Protein AF-A0A9P8FKN0-F1 (afdb_monomer_lite)

Foldseek 3Di:
DDPVVDDPPPVDDLQNVLVVVLVVLLVVLLVVLVVLVCLQCQCQCVVLVPDPVNPRNPSNVNHVVDPSQADEEEAAALGLQSSQVLQAPPPDSSRNHQEYEHELYHQRNHDGRLRHQHEYEYEYELQSQPDFGQRVNHGPNVSVLVSQVSNLVNVHWGWYKYWYLGFRCLCDCVCVVPVPVCCVPGVRPDDSVVSNVVVVVVVVQVVVCSVPVDHDDPLPDAAQDLGRPDPDGDPDHDDPVCVRTMGINHGRDDD

Secondary structure (DSSP, 8-state):
--GGG----TT--HHHHHHHHHHHHHHHHHHHHHHHHHIIIIIHHHHHHH-TT---TTGGGGTT-S-TTSEEEEEETHHHHHHHHHTTT-SSSS--EEEEEEES--TTSSPPP----S-EEEEEEHHHHHS--EETTEEHHHHHHHHHHHHHHTT--EEEEEETT--GGGGSSHHHH-HHHHHHHH---S-HHHHHHHHHHHHHHHHHHHHH----GGGGS--S-SSTT-SS--SSPPPTTTTTTEEEEE-----

Structure (mmCIF, N/CA/C/O backbone):
data_AF-A0A9P8FKN0-F1
#
_entry.id   AF-A0A9P8FKN0-F1
#
loop_
_atom_site.group_PDB
_atom_site.id
_atom_site.type_symbol
_atom_site.label_atom_id
_atom_site.label_alt_id
_atom_site.label_comp_id
_atom_site.label_asym_id
_atom_site.label_entity_id
_atom_site.label_seq_id
_atom_site.pdbx_PDB_ins_code
_atom_site.Cartn_x
_atom_site.Cartn_y
_atom_site.Cartn_z
_atom_site.occupancy
_atom_site.B_iso_or_equiv
_atom_site.auth_seq_id
_atom_site.auth_comp_id
_atom_site.auth_asym_id
_atom_site.auth_atom_id
_atom_site.pdbx_PDB_model_num
ATOM 1 N N . PHE A 1 1 ? -6.275 34.007 18.606 1.00 48.91 1 PHE A N 1
ATOM 2 C CA . PHE A 1 1 ? -5.412 33.039 17.916 1.00 48.91 1 PHE A CA 1
ATOM 3 C C . PHE A 1 1 ? -5.297 33.445 16.458 1.00 48.91 1 PHE A C 1
ATOM 5 O O . PHE A 1 1 ? -5.969 32.891 15.595 1.00 48.91 1 PHE A O 1
ATOM 12 N N . GLY A 1 2 ? -4.529 34.504 16.206 1.00 45.28 2 GLY A N 1
ATOM 13 C CA . GLY A 1 2 ? -4.115 34.881 14.857 1.00 45.28 2 GLY A CA 1
ATOM 14 C C . GLY A 1 2 ? -2.843 34.126 14.477 1.00 45.28 2 GLY A C 1
ATOM 15 O O . GLY A 1 2 ? -2.115 33.664 15.348 1.00 45.28 2 GLY A O 1
ATOM 16 N N . LEU A 1 3 ? -2.541 34.029 13.182 1.00 54.38 3 LEU A N 1
ATOM 17 C CA . LEU A 1 3 ? -1.294 33.419 12.691 1.00 54.38 3 LEU A CA 1
ATOM 18 C C . LEU A 1 3 ? -0.021 34.113 13.226 1.00 54.38 3 LEU A C 1
ATOM 20 O O . LEU A 1 3 ? 1.047 33.519 13.187 1.00 54.38 3 LEU A O 1
ATOM 24 N N . ASN A 1 4 ? -0.147 35.332 13.763 1.00 57.34 4 ASN A N 1
ATOM 25 C CA . ASN A 1 4 ? 0.936 36.087 14.402 1.00 57.34 4 ASN A CA 1
ATOM 26 C C . ASN A 1 4 ? 1.186 35.696 15.873 1.00 57.34 4 ASN A C 1
ATOM 28 O O . ASN A 1 4 ? 2.134 36.199 16.463 1.00 57.34 4 ASN A O 1
ATOM 32 N N . ASP A 1 5 ? 0.350 34.830 16.461 1.00 59.81 5 ASP A N 1
ATOM 33 C CA . ASP A 1 5 ? 0.521 34.311 17.830 1.00 59.81 5 ASP A CA 1
ATOM 34 C C . ASP A 1 5 ? 1.348 33.005 17.854 1.00 59.81 5 ASP A C 1
ATOM 36 O O . ASP A 1 5 ? 1.504 32.382 18.903 1.00 59.81 5 ASP A O 1
ATOM 40 N N . LEU A 1 6 ? 1.827 32.547 16.691 1.00 62.69 6 LEU A N 1
ATOM 41 C CA . LEU A 1 6 ? 2.644 31.346 16.546 1.00 62.69 6 LEU A CA 1
ATOM 42 C C . LEU A 1 6 ? 4.100 31.763 16.345 1.00 62.69 6 LEU A C 1
ATOM 44 O O . LEU A 1 6 ? 4.509 32.090 15.230 1.00 62.69 6 LEU A O 1
ATOM 48 N N . ASP A 1 7 ? 4.885 31.735 17.421 1.00 64.94 7 ASP A N 1
ATOM 49 C CA . ASP A 1 7 ? 6.340 31.765 17.296 1.00 64.94 7 ASP A CA 1
ATOM 50 C C . ASP A 1 7 ? 6.772 30.544 16.477 1.00 64.94 7 ASP A C 1
ATOM 52 O O . ASP A 1 7 ? 6.484 29.397 16.830 1.00 64.94 7 ASP A O 1
ATOM 56 N N . VAL A 1 8 ? 7.429 30.791 15.341 1.00 63.34 8 VAL A N 1
ATOM 57 C CA . VAL A 1 8 ? 8.001 29.722 14.522 1.00 63.34 8 VAL A CA 1
ATOM 58 C C . VAL A 1 8 ? 9.153 29.119 15.310 1.00 63.34 8 VAL A C 1
ATOM 60 O O . VAL A 1 8 ? 10.262 29.654 15.322 1.00 63.34 8 VAL A O 1
ATOM 63 N N . ASP A 1 9 ? 8.880 28.001 15.972 1.00 63.44 9 ASP A N 1
ATOM 64 C CA . ASP A 1 9 ? 9.910 27.214 16.624 1.00 63.44 9 ASP A CA 1
ATOM 65 C C . ASP A 1 9 ? 10.837 26.606 15.557 1.00 63.44 9 ASP A C 1
ATOM 67 O O . ASP A 1 9 ? 10.472 25.678 14.833 1.00 63.44 9 ASP A O 1
ATOM 71 N N . GLN A 1 10 ? 12.041 27.170 15.429 1.00 62.12 10 GLN A N 1
ATOM 72 C CA . GLN A 1 10 ? 13.093 26.673 14.535 1.00 62.12 10 GLN A CA 1
ATOM 73 C C . GLN A 1 10 ? 13.893 25.508 15.148 1.00 62.12 10 GLN A C 1
ATOM 75 O O . GLN A 1 10 ? 14.923 25.126 14.594 1.00 62.12 10 GLN A O 1
ATOM 80 N N . SER A 1 11 ? 13.460 24.945 16.284 1.00 65.69 11 SER A N 1
ATOM 81 C CA . SER A 1 11 ? 14.184 23.869 16.975 1.00 65.69 11 SER A CA 1
ATOM 82 C C . SER A 1 11 ? 14.240 22.545 16.203 1.00 65.69 11 SER A C 1
ATOM 84 O O . SER A 1 11 ? 15.120 21.731 16.477 1.00 65.69 11 SER A O 1
ATOM 86 N N . PHE A 1 12 ? 13.355 22.335 15.222 1.00 65.56 12 PHE A N 1
ATOM 87 C CA . PHE A 1 12 ? 13.350 21.141 14.378 1.00 65.56 12 PHE A CA 1
ATOM 88 C C . PHE A 1 12 ? 14.014 21.404 13.024 1.00 65.56 12 PHE A C 1
ATOM 90 O O . PHE A 1 12 ? 13.497 22.140 12.179 1.00 65.56 12 PHE A O 1
ATOM 97 N N . GLY A 1 13 ? 15.115 20.711 12.755 1.00 80.75 13 GLY A N 1
ATOM 98 C CA . GLY A 1 13 ? 15.587 20.487 11.400 1.00 80.75 13 GLY A CA 1
ATOM 99 C C . GLY A 1 13 ? 14.580 19.659 10.593 1.00 80.75 13 GLY A C 1
ATOM 100 O O . GLY A 1 13 ? 13.763 18.900 11.120 1.00 80.75 13 GLY A O 1
ATOM 101 N N . ILE A 1 14 ? 14.646 19.780 9.263 1.00 81.06 14 ILE A N 1
ATOM 102 C CA . ILE A 1 14 ? 13.763 19.049 8.335 1.00 81.06 14 ILE A CA 1
ATOM 103 C C . ILE A 1 14 ? 13.751 17.528 8.609 1.00 81.06 14 ILE A C 1
ATOM 105 O O . ILE A 1 14 ? 12.662 16.949 8.584 1.00 81.06 14 ILE A O 1
ATOM 109 N N . PRO A 1 15 ? 14.891 16.857 8.884 1.00 81.88 15 PRO A N 1
ATOM 110 C CA . PRO A 1 15 ? 14.889 15.433 9.212 1.00 81.88 15 PRO A CA 1
ATOM 111 C C . PRO A 1 15 ? 14.125 15.102 10.499 1.00 81.88 15 PRO A C 1
ATOM 113 O O . PRO A 1 15 ? 13.331 14.162 10.491 1.00 81.88 15 PRO A O 1
ATOM 116 N N . GLU A 1 16 ? 14.307 15.880 11.574 1.00 84.44 16 GLU A N 1
ATOM 117 C CA . GLU A 1 16 ? 13.597 15.641 12.837 1.00 84.44 16 GLU A CA 1
ATOM 118 C C . GLU A 1 16 ? 12.091 15.869 12.679 1.00 84.44 16 GLU A C 1
ATOM 120 O O . GLU A 1 16 ? 11.292 15.063 13.157 1.00 84.44 16 GLU A O 1
ATOM 125 N N . LEU A 1 17 ? 11.688 16.903 11.931 1.00 86.44 17 LEU A N 1
ATOM 126 C CA . LEU A 1 17 ? 10.277 17.140 11.624 1.00 86.44 17 LEU A CA 1
ATOM 127 C C . LEU A 1 17 ? 9.662 15.966 10.848 1.00 86.44 17 LEU A C 1
ATOM 129 O O . LEU A 1 17 ? 8.543 15.548 11.142 1.00 86.44 17 LEU A O 1
ATOM 133 N N . LYS A 1 18 ? 10.376 15.419 9.857 1.00 86.38 18 LYS A N 1
ATOM 134 C CA . LYS A 1 18 ? 9.895 14.271 9.070 1.00 86.38 18 LYS A CA 1
ATOM 135 C C . LYS A 1 18 ? 9.759 13.016 9.920 1.00 86.38 18 LYS A C 1
ATOM 137 O O . LYS A 1 18 ? 8.783 12.287 9.762 1.00 86.38 18 LYS A O 1
ATOM 142 N N . GLU A 1 19 ? 10.691 12.793 10.834 1.00 88.25 19 GLU A N 1
ATOM 143 C CA . GLU A 1 19 ? 10.629 11.678 11.772 1.00 88.25 19 GLU A CA 1
ATOM 144 C C . GLU A 1 19 ? 9.463 11.823 12.761 1.00 88.25 19 GLU A C 1
ATOM 146 O O . GLU A 1 19 ? 8.722 10.862 12.991 1.00 88.25 19 GLU A O 1
ATOM 151 N N . ALA A 1 20 ? 9.234 13.031 13.285 1.00 90.94 20 ALA A N 1
ATOM 152 C CA . ALA A 1 20 ? 8.089 13.328 14.141 1.00 90.94 20 ALA A CA 1
ATOM 153 C C . ALA A 1 20 ? 6.758 13.115 13.399 1.00 90.94 20 ALA A C 1
ATOM 155 O O . ALA A 1 20 ? 5.855 12.464 13.921 1.00 90.94 20 ALA A O 1
ATOM 156 N N . GLN A 1 21 ? 6.657 13.585 12.150 1.00 91.50 21 GLN A N 1
ATOM 157 C CA . GLN A 1 21 ? 5.485 13.385 11.291 1.00 91.50 21 GLN A CA 1
ATOM 158 C C . GLN A 1 21 ? 5.204 11.897 11.024 1.00 91.50 21 GLN A C 1
ATOM 160 O O . GLN A 1 21 ? 4.054 11.465 11.117 1.00 91.50 21 GLN A O 1
ATOM 165 N N . LEU A 1 22 ? 6.233 11.097 10.724 1.00 91.06 22 LEU A N 1
ATOM 166 C CA . LEU A 1 22 ? 6.083 9.653 10.522 1.00 91.06 22 LEU A CA 1
ATOM 167 C C . LEU A 1 22 ? 5.703 8.918 11.812 1.00 91.06 22 LEU A C 1
ATOM 169 O O . LEU A 1 22 ? 4.889 7.998 11.769 1.00 91.06 22 LEU A O 1
ATOM 173 N N . THR A 1 23 ? 6.267 9.326 12.950 1.00 92.88 23 THR A N 1
ATOM 174 C CA . THR A 1 23 ? 5.925 8.767 14.266 1.00 92.88 23 THR A CA 1
ATOM 175 C C . THR A 1 23 ? 4.470 9.055 14.615 1.00 92.88 23 THR A C 1
ATOM 177 O O . THR A 1 23 ? 3.737 8.145 14.993 1.00 92.88 23 THR A O 1
ATOM 180 N N . PHE A 1 24 ? 4.026 10.296 14.411 1.00 95.50 24 PHE A N 1
ATOM 181 C CA . PHE A 1 24 ? 2.635 10.677 14.617 1.00 95.50 24 PHE A CA 1
ATOM 182 C C . PHE A 1 24 ? 1.696 9.894 13.692 1.00 95.50 24 PHE A C 1
ATOM 184 O O . PHE A 1 24 ? 0.716 9.319 14.154 1.00 95.50 24 PHE A O 1
ATOM 191 N N . ARG A 1 25 ? 2.045 9.763 12.404 1.00 94.94 25 ARG A N 1
ATOM 192 C CA . ARG A 1 25 ? 1.266 8.967 11.445 1.00 94.94 25 ARG A CA 1
ATOM 193 C C . ARG A 1 25 ? 1.165 7.494 11.844 1.00 94.94 25 ARG A C 1
ATOM 195 O O . ARG A 1 25 ? 0.116 6.888 11.650 1.00 94.94 25 ARG A O 1
ATOM 202 N N . GLN A 1 26 ? 2.230 6.907 12.386 1.00 95.31 26 GLN A N 1
ATOM 203 C CA . GLN A 1 26 ? 2.185 5.537 12.895 1.00 95.31 26 GLN A CA 1
ATOM 204 C C . GLN A 1 26 ? 1.215 5.417 14.079 1.00 95.31 26 GLN A C 1
ATOM 206 O O . GLN A 1 26 ? 0.408 4.492 14.092 1.00 95.31 26 GLN A O 1
ATOM 211 N N . ALA A 1 27 ? 1.236 6.370 15.015 1.00 97.31 27 ALA A N 1
ATOM 212 C CA . ALA A 1 27 ? 0.291 6.395 16.131 1.00 97.31 27 ALA A CA 1
ATOM 213 C C . ALA A 1 27 ? -1.168 6.541 15.654 1.00 97.31 27 ALA A C 1
ATOM 215 O O . ALA A 1 27 ? -2.048 5.855 16.163 1.00 97.31 27 ALA A O 1
ATOM 216 N N . GLU A 1 28 ? -1.432 7.363 14.630 1.00 98.06 28 GLU A N 1
ATOM 217 C CA . GLU A 1 28 ? -2.763 7.468 14.007 1.00 98.06 28 GLU A CA 1
ATOM 218 C C . GLU A 1 28 ? -3.224 6.133 13.390 1.00 98.06 28 GLU A C 1
ATOM 220 O O . GLU A 1 28 ? -4.397 5.765 13.494 1.00 98.06 28 GLU A O 1
ATOM 225 N N . ILE A 1 29 ? -2.310 5.393 12.751 1.00 97.88 29 ILE A N 1
ATOM 226 C CA . ILE A 1 29 ? -2.588 4.067 12.178 1.00 97.88 29 ILE A CA 1
ATOM 227 C C . ILE A 1 29 ? -2.925 3.061 13.289 1.00 97.88 29 ILE A C 1
ATOM 229 O O . ILE A 1 29 ? -3.919 2.343 13.183 1.00 97.88 29 ILE A O 1
ATOM 233 N N . GLU A 1 30 ? -2.127 3.020 14.355 1.00 97.94 30 GLU A N 1
ATOM 234 C CA . GLU A 1 30 ? -2.337 2.131 15.507 1.00 97.94 30 GLU A CA 1
ATOM 235 C C . GLU A 1 30 ? -3.655 2.448 16.233 1.00 97.94 30 GLU A C 1
ATOM 237 O O . GLU A 1 30 ? -4.420 1.540 16.564 1.00 97.94 30 GLU A O 1
ATOM 242 N N . GLU A 1 31 ? -3.986 3.731 16.402 1.00 97.94 31 GLU A N 1
ATOM 243 C CA . GLU A 1 31 ? -5.265 4.155 16.978 1.00 97.94 31 GLU A CA 1
ATOM 244 C C . GLU A 1 31 ? -6.448 3.772 16.082 1.00 97.94 31 GLU A C 1
ATOM 246 O O . GLU A 1 31 ? -7.479 3.313 16.573 1.00 97.94 31 GLU A O 1
ATOM 251 N N . THR A 1 32 ? -6.292 3.871 14.758 1.00 97.50 32 THR A N 1
ATOM 252 C CA . THR A 1 32 ? -7.317 3.410 13.808 1.00 97.50 32 THR A CA 1
ATOM 253 C C . THR A 1 32 ? -7.569 1.911 13.960 1.00 97.50 32 THR A C 1
ATOM 255 O O . THR A 1 32 ? -8.720 1.485 14.045 1.00 97.50 32 THR A O 1
ATOM 258 N N . VAL A 1 33 ? -6.508 1.100 14.055 1.00 98.00 33 VAL A N 1
ATOM 259 C CA . VAL A 1 33 ? -6.620 -0.345 14.317 1.00 98.00 33 VAL A CA 1
ATOM 260 C C . VAL A 1 33 ? -7.344 -0.603 15.635 1.00 98.00 33 VAL A C 1
ATOM 262 O O . VAL A 1 33 ? -8.229 -1.461 15.686 1.00 98.00 33 VAL A O 1
ATOM 265 N N . ARG A 1 34 ? -6.995 0.137 16.694 1.00 97.88 34 ARG A N 1
ATOM 266 C CA . ARG A 1 34 ? -7.633 0.013 18.007 1.00 97.88 34 ARG A CA 1
ATOM 267 C C . ARG A 1 34 ? -9.131 0.307 17.924 1.00 97.88 34 ARG A C 1
ATOM 269 O O . ARG A 1 34 ? -9.920 -0.501 18.399 1.00 97.88 34 ARG A O 1
ATOM 276 N N . VAL A 1 35 ? -9.523 1.412 17.287 1.00 97.38 35 VAL A N 1
ATOM 277 C CA . VAL A 1 35 ? -10.932 1.800 17.112 1.00 97.38 35 VAL A CA 1
ATOM 278 C C . VAL A 1 35 ? -11.699 0.762 16.293 1.00 97.38 35 VAL A C 1
ATOM 280 O O . VAL A 1 35 ? -12.782 0.352 16.706 1.00 97.38 35 VAL A O 1
ATOM 283 N N . LEU A 1 36 ? -11.140 0.287 15.175 1.00 97.50 36 LEU A N 1
ATOM 284 C CA . LEU A 1 36 ? -11.773 -0.750 14.350 1.00 97.50 36 LEU A CA 1
ATOM 285 C C . LEU A 1 36 ? -11.956 -2.063 15.116 1.00 97.50 36 LEU A C 1
ATOM 287 O O . LEU A 1 36 ? -13.017 -2.677 15.022 1.00 97.50 36 LEU A O 1
ATOM 291 N N . ARG A 1 37 ? -10.965 -2.463 15.922 1.00 97.75 37 ARG A N 1
ATOM 292 C CA . ARG A 1 37 ? -11.088 -3.617 16.820 1.00 97.75 37 ARG A CA 1
ATOM 293 C C . ARG A 1 37 ? -12.204 -3.411 17.841 1.00 97.75 37 ARG A C 1
ATOM 295 O O . ARG A 1 37 ? -13.073 -4.260 17.946 1.00 97.75 37 ARG A O 1
ATOM 302 N N . THR A 1 38 ? -12.231 -2.269 18.526 1.00 97.88 38 THR A N 1
ATOM 303 C CA . THR A 1 38 ? -13.277 -1.931 19.504 1.00 97.88 38 THR A CA 1
ATOM 304 C C . THR A 1 38 ? -14.681 -1.978 18.886 1.00 97.88 38 THR A C 1
ATOM 306 O O . THR A 1 38 ? -15.596 -2.547 19.475 1.00 97.88 38 THR A O 1
ATOM 309 N N . ILE A 1 39 ? -14.855 -1.457 17.666 1.00 98.06 39 ILE A N 1
ATOM 310 C CA . ILE A 1 39 ? -16.118 -1.570 16.917 1.00 98.06 39 ILE A CA 1
ATOM 311 C C . ILE A 1 39 ? -16.464 -3.043 16.655 1.00 98.06 39 ILE A C 1
ATOM 313 O O . ILE A 1 39 ? -17.588 -3.475 16.919 1.00 98.06 39 ILE A O 1
ATOM 317 N N . ASN A 1 40 ? -15.497 -3.814 16.152 1.00 97.88 40 ASN A N 1
ATOM 318 C CA . ASN A 1 40 ? -15.678 -5.225 15.825 1.00 97.88 40 ASN A CA 1
ATOM 319 C C . ASN A 1 40 ? -15.998 -6.090 17.058 1.00 97.88 40 ASN A C 1
ATOM 321 O O . ASN A 1 40 ? -16.736 -7.065 16.934 1.00 97.88 40 ASN A O 1
ATOM 325 N N . ASP A 1 41 ? -15.494 -5.714 18.232 1.00 97.88 41 ASP A N 1
ATOM 326 C CA . ASP A 1 41 ? -15.674 -6.443 19.490 1.00 97.88 41 ASP A CA 1
ATOM 327 C C . ASP A 1 41 ? -17.026 -6.152 20.174 1.00 97.88 41 ASP A C 1
ATOM 329 O O . ASP A 1 41 ? -17.398 -6.859 21.109 1.00 97.88 41 ASP A O 1
ATOM 333 N N . GLY A 1 42 ? -17.798 -5.169 19.688 1.00 98.06 42 GLY A N 1
ATOM 334 C CA . GLY A 1 42 ? -19.158 -4.887 20.176 1.00 98.06 42 GLY A CA 1
ATOM 335 C C . GLY A 1 42 ? -19.427 -3.441 20.585 1.00 98.06 42 GLY A C 1
ATOM 336 O O . GLY A 1 42 ? -20.585 -3.053 20.730 1.00 98.06 42 GLY A O 1
ATOM 337 N N . ASP A 1 43 ? -18.395 -2.608 20.702 1.00 98.12 43 ASP A N 1
ATOM 338 C CA . ASP A 1 43 ? -18.504 -1.276 21.313 1.00 98.12 43 ASP A CA 1
ATOM 339 C C . ASP A 1 43 ? -18.779 -0.157 20.289 1.00 98.12 43 ASP A C 1
ATOM 341 O O . ASP A 1 43 ? -18.485 1.023 20.512 1.00 98.12 43 ASP A O 1
ATOM 345 N N . GLY A 1 44 ? -19.365 -0.500 19.138 1.00 97.88 44 GLY A N 1
ATOM 346 C CA . GLY A 1 44 ? -19.644 0.455 18.062 1.00 97.88 44 GLY A CA 1
ATOM 347 C C . GLY A 1 44 ? -20.558 1.616 18.482 1.00 97.88 44 GLY A C 1
ATOM 348 O O . GLY A 1 44 ? -20.343 2.748 18.049 1.00 97.88 44 GLY A O 1
ATOM 349 N N . ALA A 1 45 ? -21.532 1.372 19.369 1.00 97.62 45 ALA A N 1
ATOM 350 C CA . ALA A 1 45 ? -22.400 2.422 19.916 1.00 97.62 45 ALA A CA 1
ATOM 351 C C . ALA A 1 45 ? -21.613 3.440 20.760 1.00 97.62 45 ALA A C 1
ATOM 353 O O . ALA A 1 45 ? -21.776 4.647 20.596 1.00 97.62 45 ALA A O 1
ATOM 354 N N . THR A 1 46 ? -20.696 2.962 21.604 1.00 97.62 46 THR A N 1
ATOM 355 C CA . THR A 1 46 ? -19.842 3.820 22.435 1.00 97.62 46 THR A CA 1
ATOM 356 C C . THR A 1 46 ? -18.904 4.669 21.577 1.00 97.62 46 THR A C 1
ATOM 358 O O . THR A 1 46 ? -18.748 5.864 21.828 1.00 97.62 46 THR A O 1
ATOM 361 N N . ILE A 1 47 ? -18.320 4.096 20.517 1.00 97.38 47 ILE A N 1
ATOM 362 C CA . ILE A 1 47 ? -17.498 4.856 19.559 1.00 97.38 47 ILE A CA 1
ATOM 363 C C . ILE A 1 47 ? -18.317 5.965 18.880 1.00 97.38 47 ILE A C 1
ATOM 365 O O . ILE A 1 47 ? -17.841 7.097 18.775 1.00 97.38 47 ILE A O 1
ATOM 369 N N . PHE A 1 48 ? -19.554 5.674 18.468 1.00 97.50 48 PHE A N 1
ATOM 370 C CA . PHE A 1 48 ? -20.459 6.676 17.902 1.00 97.50 48 PHE A CA 1
ATOM 371 C C . PHE A 1 48 ? -20.779 7.810 18.892 1.00 97.50 48 PHE A C 1
ATOM 373 O O . PHE A 1 48 ? -20.721 8.987 18.527 1.00 97.50 48 PHE A O 1
ATOM 380 N N . GLU A 1 49 ? -21.064 7.488 20.155 1.00 96.94 49 GLU A N 1
ATOM 381 C CA . GLU A 1 49 ? -21.352 8.485 21.194 1.00 96.94 49 GLU A CA 1
ATOM 382 C C . GLU A 1 49 ? -20.178 9.447 21.418 1.00 96.94 49 GLU A C 1
ATOM 384 O O . GLU A 1 49 ? -20.385 10.666 21.511 1.00 96.94 49 GLU A O 1
ATOM 389 N N . MET A 1 50 ? -18.955 8.908 21.435 1.00 95.44 50 MET A N 1
ATOM 390 C CA . MET A 1 50 ? -17.713 9.672 21.584 1.00 95.44 50 MET A CA 1
ATOM 391 C C . MET A 1 50 ? -17.332 10.471 20.332 1.00 95.44 50 MET A C 1
ATOM 393 O O . MET A 1 50 ? -16.549 11.414 20.441 1.00 95.44 50 MET A O 1
ATOM 397 N N . ASN A 1 51 ? -17.873 10.141 19.153 1.00 94.56 51 ASN A N 1
ATOM 398 C CA . ASN A 1 51 ? -17.562 10.855 17.919 1.00 94.56 51 ASN A CA 1
ATOM 399 C C . ASN A 1 51 ? -18.132 12.292 17.959 1.00 94.56 51 ASN A C 1
ATOM 401 O O . ASN A 1 51 ? -19.357 12.472 17.921 1.00 94.56 51 ASN A O 1
ATOM 405 N N . PRO A 1 52 ? -17.290 13.347 17.961 1.00 94.50 52 PRO A N 1
ATOM 406 C CA . PRO A 1 52 ? -17.766 14.730 17.989 1.00 94.50 52 PRO A CA 1
ATOM 407 C C . PRO A 1 52 ? -18.509 15.135 16.710 1.00 94.50 52 PRO A C 1
ATOM 409 O O . PRO A 1 52 ? -19.302 16.073 16.745 1.00 94.50 52 PRO A O 1
ATOM 412 N N . ARG A 1 53 ? -18.289 14.430 15.591 1.00 95.25 53 ARG A N 1
ATOM 413 C CA . ARG A 1 53 ? -18.998 14.669 14.323 1.00 95.25 53 ARG A CA 1
ATOM 414 C C . ARG A 1 53 ? -20.389 14.044 14.283 1.00 95.25 53 ARG A C 1
ATOM 416 O O . ARG A 1 53 ? -21.154 14.375 13.387 1.00 95.25 53 ARG A O 1
ATOM 423 N N . LYS A 1 54 ? -20.712 13.156 15.235 1.00 93.94 54 LYS A N 1
ATOM 424 C CA . LYS A 1 54 ? -21.967 12.382 15.258 1.00 93.94 54 LYS A CA 1
ATOM 425 C C . LYS A 1 54 ? -22.210 11.605 13.958 1.00 93.94 54 LYS A C 1
ATOM 427 O O . LYS A 1 54 ? -23.341 11.448 13.515 1.00 93.94 54 LYS A O 1
ATOM 432 N N . GLU A 1 55 ? -21.133 11.091 13.370 1.00 94.38 55 GLU A N 1
ATOM 433 C CA . GLU A 1 55 ? -21.154 10.195 12.211 1.00 94.38 55 GLU A CA 1
ATOM 434 C C . GLU A 1 55 ? -20.967 8.741 12.668 1.00 94.38 55 GLU A C 1
ATOM 436 O O . GLU A 1 55 ? -20.263 8.487 13.649 1.00 94.38 55 GLU A O 1
ATOM 441 N N . GLY A 1 56 ? -21.547 7.780 11.943 1.00 94.00 56 GLY A N 1
ATOM 442 C CA . GLY A 1 56 ? -21.387 6.352 12.244 1.00 94.00 56 GLY A CA 1
ATOM 443 C C . GLY A 1 56 ? -22.457 5.767 13.172 1.00 94.00 56 GLY A C 1
ATOM 444 O O . GLY A 1 56 ? -22.158 4.882 13.964 1.00 94.00 56 GLY A O 1
ATOM 445 N N . GLU A 1 57 ? -23.711 6.215 13.071 1.00 95.94 57 GLU A N 1
ATOM 446 C CA . GLU A 1 57 ? -24.828 5.693 13.886 1.00 95.94 57 GLU A CA 1
ATOM 447 C C . GLU A 1 57 ? -25.010 4.164 13.779 1.00 95.94 57 GLU A C 1
ATOM 449 O O . GLU A 1 57 ? -25.506 3.513 14.695 1.00 95.94 57 GLU A O 1
ATOM 454 N N . HIS A 1 58 ? -24.556 3.568 12.674 1.00 96.44 58 HIS A N 1
ATOM 455 C CA . HIS A 1 58 ? -24.646 2.133 12.415 1.00 96.44 58 HIS A CA 1
ATOM 456 C C . HIS A 1 58 ? -23.421 1.330 12.871 1.00 96.44 58 HIS A C 1
ATOM 458 O O . HIS A 1 58 ? -23.396 0.119 12.650 1.00 96.44 58 HIS A O 1
ATOM 464 N N . LEU A 1 59 ? -22.422 1.943 13.518 1.00 96.88 59 LEU A N 1
ATOM 465 C CA . LEU A 1 59 ? -21.218 1.231 13.972 1.00 96.88 59 LEU A CA 1
ATOM 466 C C . LEU A 1 59 ? -21.540 0.075 14.931 1.00 96.88 59 LEU A C 1
ATOM 468 O O . LEU A 1 59 ? -20.838 -0.928 14.933 1.00 96.88 59 LEU A O 1
ATOM 472 N N . ALA A 1 60 ? -22.636 0.157 15.690 1.00 96.75 60 ALA A N 1
ATOM 473 C CA . ALA A 1 60 ? -23.103 -0.947 16.533 1.00 96.75 60 ALA A CA 1
ATOM 474 C C . ALA A 1 60 ? -23.426 -2.233 15.742 1.00 96.75 60 ALA A C 1
ATOM 476 O O . ALA A 1 60 ? -23.347 -3.326 16.289 1.00 96.75 60 ALA A O 1
ATOM 477 N N . SER A 1 61 ? -23.768 -2.128 14.452 1.00 97.56 61 SER A N 1
ATOM 478 C CA . SER A 1 61 ? -24.053 -3.292 13.597 1.00 97.56 61 SER A CA 1
ATOM 479 C C . SER A 1 61 ? -22.799 -3.989 13.055 1.00 97.56 61 SER A C 1
ATOM 481 O O . SER A 1 61 ? -22.907 -5.044 12.434 1.00 97.56 61 SER A O 1
ATOM 483 N N . TRP A 1 62 ? -21.611 -3.419 13.273 1.00 97.44 62 TRP A N 1
ATOM 484 C CA . TRP A 1 62 ? -20.349 -3.927 12.726 1.00 97.44 62 TRP A CA 1
ATOM 485 C C . TRP A 1 62 ? -19.687 -4.997 13.605 1.00 97.44 62 TRP A C 1
ATOM 487 O O . TRP A 1 62 ? -18.604 -5.477 13.271 1.00 97.44 62 TRP A O 1
ATOM 497 N N . THR A 1 63 ? -20.321 -5.401 14.709 1.00 98.25 63 THR A N 1
ATOM 498 C CA . THR A 1 63 ? -19.813 -6.465 15.581 1.00 98.25 63 THR A CA 1
ATOM 499 C C . THR A 1 63 ? -19.545 -7.744 14.789 1.00 98.25 63 THR A C 1
ATOM 501 O O . THR A 1 63 ? -20.433 -8.279 14.119 1.00 98.25 63 THR A O 1
ATOM 504 N N . GLY A 1 64 ? -18.303 -8.225 14.854 1.00 97.62 64 GLY A N 1
ATOM 505 C CA . GLY A 1 64 ? -17.831 -9.410 14.140 1.00 97.62 64 GLY A CA 1
ATOM 506 C C . GLY A 1 64 ? -17.844 -9.307 12.609 1.00 97.62 64 GLY A C 1
ATOM 507 O O . GLY A 1 64 ? -17.732 -10.340 11.953 1.00 97.62 64 GLY A O 1
ATOM 508 N N . GLN A 1 65 ? -18.014 -8.113 12.028 1.00 97.00 65 GLN A N 1
ATOM 509 C CA . GLN A 1 65 ? -18.075 -7.921 10.570 1.00 97.00 65 GLN A CA 1
ATOM 510 C C . GLN A 1 65 ? -16.707 -7.628 9.935 1.00 97.00 65 GLN A C 1
ATOM 512 O O . GLN A 1 65 ? -16.586 -7.670 8.710 1.00 97.00 65 GLN A O 1
ATOM 517 N N . LEU A 1 66 ? -15.681 -7.317 10.733 1.00 95.69 66 LEU A N 1
ATOM 518 C CA . LEU A 1 66 ? -14.340 -7.002 10.244 1.00 95.69 66 LEU A CA 1
ATOM 519 C C . LEU A 1 66 ? -13.403 -8.200 10.420 1.00 95.69 66 LEU A C 1
ATOM 521 O O . LEU A 1 66 ? -13.242 -8.732 11.519 1.00 95.69 66 LEU A O 1
ATOM 525 N N . ASP A 1 67 ? -12.712 -8.584 9.345 1.00 93.44 67 ASP A N 1
ATOM 526 C CA . ASP A 1 67 ? -11.598 -9.529 9.432 1.00 93.44 67 ASP A CA 1
ATOM 527 C C . ASP A 1 67 ? -10.351 -8.820 9.980 1.00 93.44 67 ASP A C 1
ATOM 529 O O . ASP A 1 67 ? -9.505 -8.311 9.243 1.00 93.44 67 ASP A O 1
ATOM 533 N N . MET A 1 68 ? -10.239 -8.793 11.307 1.00 93.75 68 MET A N 1
ATOM 534 C CA . MET A 1 68 ? -9.086 -8.222 12.008 1.00 93.75 68 MET A CA 1
ATOM 535 C C . MET A 1 68 ? -7.856 -9.146 12.001 1.00 93.75 68 MET A C 1
ATOM 537 O O . MET A 1 68 ? -6.821 -8.780 12.563 1.00 93.75 68 MET A O 1
ATOM 541 N N . THR A 1 69 ? -7.954 -10.336 11.393 1.00 90.62 69 THR A N 1
ATOM 542 C CA . THR A 1 69 ? -6.865 -11.324 11.319 1.00 90.62 69 THR A CA 1
ATOM 543 C C . THR A 1 69 ? -6.094 -11.268 10.007 1.00 90.62 69 THR A C 1
ATOM 545 O O . THR A 1 69 ? -4.975 -11.763 9.955 1.00 90.62 69 THR A O 1
ATOM 548 N N . ASN A 1 70 ? -6.647 -10.631 8.972 1.00 89.75 70 ASN A N 1
ATOM 549 C CA . ASN A 1 70 ? -6.015 -10.510 7.660 1.00 89.75 70 ASN A CA 1
ATOM 550 C C . ASN A 1 70 ? -6.062 -9.065 7.136 1.00 89.75 70 ASN A C 1
ATOM 552 O O . ASN A 1 70 ? -6.580 -8.776 6.057 1.00 89.75 70 ASN A O 1
ATOM 556 N N . VAL A 1 71 ? -5.554 -8.126 7.939 1.00 95.69 71 VAL A N 1
ATOM 557 C CA . VAL A 1 71 ? -5.586 -6.696 7.609 1.00 95.69 71 VAL A CA 1
ATOM 558 C C . VAL A 1 71 ? -4.476 -6.349 6.617 1.00 95.69 71 VAL A C 1
ATOM 560 O O . VAL A 1 71 ? -3.313 -6.696 6.818 1.00 95.69 71 VAL A O 1
ATOM 563 N N . THR A 1 72 ? -4.810 -5.590 5.577 1.00 97.19 72 THR A N 1
ATOM 564 C CA . THR A 1 72 ? -3.837 -5.008 4.642 1.00 97.19 72 THR A CA 1
ATOM 565 C C . THR A 1 72 ? -3.710 -3.515 4.898 1.00 97.19 72 THR A C 1
ATOM 567 O O . THR A 1 72 ? -4.716 -2.810 4.967 1.00 97.19 72 THR A O 1
ATOM 570 N N . ILE A 1 73 ? -2.480 -3.012 4.995 1.00 97.88 73 ILE A N 1
ATOM 571 C CA . ILE A 1 73 ? -2.236 -1.568 5.024 1.00 97.88 73 ILE A CA 1
ATOM 572 C C . ILE A 1 73 ? -1.940 -1.048 3.619 1.00 97.88 73 ILE A C 1
ATOM 574 O O . ILE A 1 73 ? -1.230 -1.680 2.839 1.00 97.88 73 ILE A O 1
ATOM 578 N N . SER A 1 74 ? -2.449 0.134 3.292 1.00 97.25 74 SER A N 1
ATOM 579 C CA . SER A 1 74 ? -2.075 0.821 2.063 1.00 97.25 74 SER A CA 1
ATOM 580 C C . SER A 1 74 ? -1.753 2.282 2.319 1.00 97.25 74 SER A C 1
ATOM 582 O O . SER A 1 74 ? -2.237 2.891 3.272 1.00 97.25 74 SER A O 1
ATOM 584 N N . GLY A 1 75 ? -0.909 2.843 1.463 1.00 95.69 75 GLY A N 1
ATOM 585 C CA . GLY A 1 75 ? -0.587 4.255 1.491 1.00 95.69 75 GLY A CA 1
ATOM 586 C C . GLY A 1 75 ? -0.089 4.742 0.142 1.00 95.69 75 GLY A C 1
ATOM 587 O O . GLY A 1 75 ? 0.456 3.973 -0.648 1.00 95.69 75 GLY A O 1
ATOM 588 N N . HIS A 1 76 ? -0.249 6.043 -0.086 1.00 94.44 76 HIS A N 1
ATOM 589 C CA . HIS A 1 76 ? 0.255 6.746 -1.258 1.00 94.44 76 HIS A CA 1
ATOM 590 C C . HIS A 1 76 ? 1.229 7.859 -0.850 1.00 94.44 76 HIS A C 1
ATOM 592 O O . HIS A 1 76 ? 0.979 8.565 0.131 1.00 94.44 76 HIS A O 1
ATOM 598 N N . SER A 1 77 ? 2.326 8.049 -1.588 1.00 91.25 77 SER A N 1
ATOM 599 C CA . SER A 1 77 ? 3.278 9.147 -1.366 1.00 91.25 77 SER A CA 1
ATOM 600 C C . SER A 1 77 ? 3.856 9.151 0.056 1.00 91.25 77 SER A C 1
ATOM 602 O O . SER A 1 77 ? 4.476 8.181 0.497 1.00 91.25 77 SER A O 1
ATOM 604 N N . TYR A 1 78 ? 3.638 10.219 0.824 1.00 90.19 78 TYR A N 1
ATOM 605 C CA . TYR A 1 78 ? 3.999 10.272 2.242 1.00 90.19 78 TYR A CA 1
ATOM 606 C C . TYR A 1 78 ? 3.302 9.178 3.070 1.00 90.19 78 TYR A C 1
ATOM 608 O O . TYR A 1 78 ? 3.913 8.573 3.951 1.00 90.19 78 TYR A O 1
ATOM 616 N N . GLY A 1 79 ? 2.051 8.852 2.731 1.00 93.56 79 GLY A N 1
ATOM 617 C CA . GLY A 1 79 ? 1.306 7.752 3.338 1.00 93.56 79 GLY A CA 1
ATOM 618 C C . GLY A 1 79 ? 1.896 6.378 3.017 1.00 93.56 79 GLY A C 1
ATOM 619 O O . GLY A 1 79 ? 1.854 5.502 3.869 1.00 93.56 79 GLY A O 1
ATOM 620 N N . ALA A 1 80 ? 2.514 6.191 1.845 1.00 94.38 80 ALA A N 1
ATOM 621 C CA . ALA A 1 80 ? 3.230 4.955 1.508 1.00 94.38 80 ALA A CA 1
ATOM 622 C C . ALA A 1 80 ? 4.459 4.749 2.410 1.00 94.38 80 ALA A C 1
ATOM 624 O O . ALA A 1 80 ? 4.710 3.641 2.882 1.00 94.38 80 ALA A O 1
ATOM 625 N N . THR A 1 81 ? 5.195 5.822 2.717 1.00 92.44 81 THR A N 1
ATOM 626 C CA . THR A 1 81 ? 6.295 5.775 3.695 1.00 92.44 81 THR A CA 1
ATOM 627 C C . THR A 1 81 ? 5.782 5.457 5.102 1.00 92.44 81 THR A C 1
ATOM 629 O O . THR A 1 81 ? 6.370 4.623 5.790 1.00 92.44 81 THR A O 1
ATOM 632 N N . GLY A 1 82 ? 4.663 6.064 5.514 1.00 94.12 82 GLY A N 1
ATOM 633 C CA . GLY A 1 82 ? 3.997 5.744 6.781 1.00 94.12 82 GLY A CA 1
ATOM 634 C C . GLY A 1 82 ? 3.527 4.287 6.861 1.00 94.12 82 GLY A C 1
ATOM 635 O O . GLY A 1 82 ? 3.743 3.631 7.876 1.00 94.12 82 GLY A O 1
ATOM 636 N N . ALA A 1 83 ? 2.967 3.753 5.772 1.00 95.75 83 ALA A N 1
ATOM 637 C CA . ALA A 1 83 ? 2.551 2.357 5.681 1.00 95.75 83 ALA A CA 1
ATOM 638 C C . ALA A 1 83 ? 3.744 1.403 5.826 1.00 95.75 83 ALA A C 1
ATOM 640 O O . ALA A 1 83 ? 3.703 0.506 6.662 1.00 95.75 83 ALA A O 1
ATOM 641 N N . PHE A 1 84 ? 4.848 1.643 5.106 1.00 94.50 84 PHE A N 1
ATOM 642 C CA . PHE A 1 84 ? 6.080 0.864 5.284 1.00 94.50 84 PHE A CA 1
ATOM 643 C C . PHE A 1 84 ? 6.612 0.917 6.717 1.00 94.50 84 PHE A C 1
ATOM 645 O O . PHE A 1 84 ? 7.069 -0.099 7.243 1.00 94.50 84 PHE A O 1
ATOM 652 N N . ARG A 1 85 ? 6.555 2.086 7.363 1.00 93.31 85 ARG A N 1
ATOM 653 C CA . ARG A 1 85 ? 6.969 2.239 8.761 1.00 93.31 85 ARG A CA 1
ATOM 654 C C . ARG A 1 85 ? 6.119 1.383 9.699 1.00 93.31 85 ARG A C 1
ATOM 656 O O . ARG A 1 85 ? 6.675 0.701 10.555 1.00 93.31 85 ARG A O 1
ATOM 663 N N . ALA A 1 86 ? 4.804 1.362 9.502 1.00 95.50 86 ALA A N 1
ATOM 664 C CA . ALA A 1 86 ? 3.889 0.551 10.300 1.00 95.50 86 ALA A CA 1
ATOM 665 C C . ALA A 1 86 ? 4.090 -0.970 10.114 1.00 95.50 86 ALA A C 1
ATOM 667 O O . ALA A 1 86 ? 3.664 -1.753 10.958 1.00 95.50 86 ALA A O 1
ATOM 668 N N . LEU A 1 87 ? 4.789 -1.417 9.066 1.00 96.31 87 LEU A N 1
ATOM 669 C CA . LEU A 1 87 ? 5.138 -2.835 8.907 1.00 96.31 87 LEU A CA 1
ATOM 670 C C . LEU A 1 87 ? 6.276 -3.301 9.823 1.00 96.31 87 LEU A C 1
ATOM 672 O O . LEU A 1 87 ? 6.515 -4.502 9.922 1.00 96.31 87 LEU A O 1
ATOM 676 N N . LYS A 1 88 ? 6.979 -2.389 10.507 1.00 94.44 88 LYS A N 1
ATOM 677 C CA . LYS A 1 88 ? 8.075 -2.762 11.405 1.00 94.44 88 LYS A CA 1
ATOM 678 C C . LYS A 1 88 ? 7.555 -3.623 12.562 1.00 94.44 88 LYS A C 1
ATOM 680 O O . LYS A 1 88 ? 6.753 -3.165 13.385 1.00 94.44 88 LYS A O 1
ATOM 685 N N . GLY A 1 89 ? 8.023 -4.869 12.621 1.00 93.00 89 GLY A N 1
ATOM 686 C CA . GLY A 1 89 ? 7.567 -5.866 13.593 1.00 93.00 89 GLY A CA 1
ATOM 687 C C . GLY A 1 89 ? 6.101 -6.293 13.437 1.00 93.00 89 GLY A C 1
ATOM 688 O O . GLY A 1 89 ? 5.553 -6.872 14.371 1.00 93.00 89 GLY A O 1
ATOM 689 N N . ALA A 1 90 ? 5.455 -5.982 12.308 1.00 94.69 90 ALA A N 1
ATOM 690 C CA . ALA A 1 90 ? 4.141 -6.522 11.975 1.00 94.69 90 ALA A CA 1
ATOM 691 C C . ALA A 1 90 ? 4.285 -7.961 11.427 1.00 94.69 90 ALA A C 1
ATOM 693 O O . ALA A 1 90 ? 5.278 -8.245 10.751 1.00 94.69 90 ALA A O 1
ATOM 694 N N . PRO A 1 91 ? 3.312 -8.860 11.666 1.00 95.88 91 PRO A N 1
ATOM 695 C CA . PRO A 1 91 ? 2.054 -8.626 12.380 1.00 95.88 91 PRO A CA 1
ATOM 696 C C . PRO A 1 91 ? 2.206 -8.643 13.914 1.00 95.88 91 PRO A C 1
ATOM 698 O O . PRO A 1 91 ? 2.849 -9.522 14.484 1.00 95.88 91 PRO A O 1
ATOM 701 N N . CYS A 1 92 ? 1.554 -7.698 14.598 1.00 94.88 92 CYS A N 1
ATOM 702 C CA . CYS A 1 92 ? 1.392 -7.673 16.060 1.00 94.88 92 CYS A CA 1
ATOM 703 C C . CYS A 1 92 ? 0.003 -7.114 16.443 1.00 94.88 92 CYS A C 1
ATOM 705 O O . CYS A 1 92 ? -0.693 -6.594 15.568 1.00 94.88 92 CYS A O 1
ATOM 707 N N . PRO A 1 93 ? -0.447 -7.187 17.713 1.00 93.94 93 PRO A N 1
ATOM 708 C CA . PRO A 1 93 ? -1.769 -6.688 18.105 1.00 93.94 93 PRO A CA 1
ATOM 709 C C . PRO A 1 93 ? -2.016 -5.212 17.760 1.00 93.94 93 PRO A C 1
ATOM 711 O O . PRO A 1 93 ? -3.123 -4.846 17.378 1.00 93.94 93 PRO A O 1
ATOM 714 N N . GLU A 1 94 ? -1.018 -4.344 17.849 1.00 95.62 94 GLU A N 1
ATOM 715 C CA . GLU A 1 94 ? -1.151 -2.918 17.520 1.00 95.62 94 GLU A CA 1
ATOM 716 C C . GLU A 1 94 ? -1.114 -2.678 16.004 1.00 95.62 94 GLU A C 1
ATOM 718 O O . GLU A 1 94 ? -1.681 -1.709 15.503 1.00 95.62 94 GLU A O 1
ATOM 723 N N . ARG A 1 95 ? -0.458 -3.578 15.262 1.00 96.31 95 ARG A N 1
ATOM 724 C CA . ARG A 1 95 ? -0.230 -3.493 13.814 1.00 96.31 95 ARG A CA 1
ATOM 725 C C . ARG A 1 95 ? -0.485 -4.864 13.171 1.00 96.31 95 ARG A C 1
ATOM 727 O O . ARG A 1 95 ? 0.46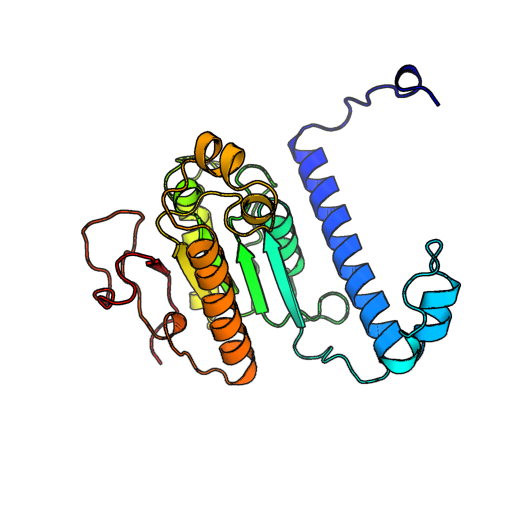9 -5.547 12.789 1.00 96.31 95 ARG A O 1
ATOM 734 N N . PRO A 1 96 ? -1.756 -5.304 13.057 1.00 96.94 96 PRO A N 1
ATOM 735 C CA . PRO A 1 96 ? -2.135 -6.640 12.588 1.00 96.94 96 PRO A CA 1
ATOM 736 C C . PRO A 1 96 ? -2.061 -6.748 11.056 1.00 96.94 96 PRO A C 1
ATOM 738 O O . PRO A 1 96 ? -2.911 -7.369 10.419 1.00 96.94 96 PRO A O 1
ATOM 741 N N . PHE A 1 97 ? -1.072 -6.097 10.444 1.00 97.88 97 PHE A N 1
ATOM 742 C CA . PHE A 1 97 ? -0.925 -6.034 8.999 1.00 97.88 97 PHE A CA 1
ATOM 743 C C . PHE A 1 97 ? -0.260 -7.309 8.494 1.00 97.88 97 PHE A C 1
ATOM 745 O O . PHE A 1 97 ? 0.864 -7.614 8.883 1.00 97.88 97 PHE A O 1
ATOM 752 N N . HIS A 1 98 ? -0.961 -8.027 7.623 1.00 96.75 98 HIS A N 1
ATOM 753 C CA . HIS A 1 98 ? -0.521 -9.282 7.007 1.00 96.75 98 HIS A CA 1
ATOM 754 C C . HIS A 1 98 ? -0.116 -9.107 5.540 1.00 96.75 98 HIS A C 1
ATOM 756 O O . HIS A 1 98 ? 0.355 -10.048 4.907 1.00 96.75 98 HIS A O 1
ATOM 762 N N . GLY A 1 99 ? -0.223 -7.886 5.022 1.00 97.38 99 GLY A N 1
ATOM 763 C CA . GLY A 1 99 ? 0.333 -7.479 3.744 1.00 97.38 99 GLY A CA 1
ATOM 764 C C . GLY A 1 99 ? 0.213 -5.975 3.544 1.00 97.38 99 GLY A C 1
ATOM 765 O O . GLY A 1 99 ? -0.428 -5.274 4.340 1.00 97.38 99 GLY A O 1
ATOM 766 N N . ALA A 1 100 ? 0.843 -5.466 2.485 1.00 97.94 100 ALA A N 1
ATOM 767 C CA . ALA A 1 100 ? 0.791 -4.044 2.176 1.00 97.94 100 ALA A CA 1
ATOM 768 C C . ALA A 1 100 ? 0.743 -3.708 0.686 1.00 97.94 100 ALA A C 1
ATOM 770 O O . ALA A 1 100 ? 1.387 -4.359 -0.133 1.00 97.94 100 ALA A O 1
ATOM 771 N N . ILE A 1 101 ? 0.040 -2.620 0.367 1.00 98.38 101 ILE A N 1
ATOM 772 C CA . ILE A 1 101 ? -0.006 -2.018 -0.970 1.00 98.38 101 ILE A CA 1
ATOM 773 C C . ILE A 1 101 ? 0.573 -0.607 -0.888 1.00 98.38 101 ILE A C 1
ATOM 775 O O . ILE A 1 101 ? -0.015 0.293 -0.286 1.00 98.38 101 ILE A O 1
ATOM 779 N N . ILE A 1 102 ? 1.730 -0.406 -1.501 1.00 97.56 102 ILE A N 1
ATOM 780 C CA . ILE A 1 102 ? 2.520 0.817 -1.405 1.00 97.56 102 ILE A CA 1
ATOM 781 C C . ILE A 1 102 ? 2.523 1.516 -2.763 1.00 97.56 102 ILE A C 1
ATOM 783 O O . ILE A 1 102 ? 3.001 0.972 -3.757 1.00 97.56 102 ILE A O 1
ATOM 787 N N . LEU A 1 103 ? 2.015 2.743 -2.798 1.00 95.69 103 LEU A N 1
ATOM 788 C CA . LEU A 1 103 ? 1.771 3.483 -4.031 1.00 95.69 103 LEU A CA 1
ATOM 789 C C . LEU A 1 103 ? 2.680 4.716 -4.061 1.00 95.69 103 LEU A C 1
ATOM 791 O O . LEU A 1 103 ? 2.558 5.594 -3.208 1.00 95.69 103 LEU A O 1
ATOM 795 N N . ASP A 1 104 ? 3.613 4.780 -5.010 1.00 92.94 104 ASP A N 1
ATOM 796 C CA . ASP A 1 104 ? 4.594 5.871 -5.136 1.00 92.94 104 ASP A CA 1
ATOM 797 C C . ASP A 1 104 ? 5.225 6.300 -3.791 1.00 92.94 104 ASP A C 1
ATOM 799 O O . ASP A 1 104 ? 5.016 7.436 -3.363 1.00 92.94 104 ASP A O 1
ATOM 803 N N . PRO A 1 105 ? 5.989 5.439 -3.084 1.00 91.06 105 PRO A N 1
ATOM 804 C CA . PRO A 1 105 ? 6.633 5.820 -1.828 1.00 91.06 105 PRO A CA 1
ATOM 805 C C . PRO A 1 105 ? 7.408 7.136 -1.959 1.00 91.06 105 PRO A C 1
ATOM 807 O O . PRO A 1 105 ? 8.010 7.441 -2.994 1.00 91.06 105 PRO A O 1
ATOM 810 N N . GLY A 1 106 ? 7.304 7.972 -0.924 1.00 79.31 106 GLY A N 1
ATOM 811 C CA . GLY A 1 106 ? 7.696 9.370 -1.015 1.00 79.31 106 GLY A CA 1
ATOM 812 C C . GLY A 1 106 ? 9.210 9.597 -1.033 1.00 79.31 106 GLY A C 1
ATOM 813 O O . GLY A 1 106 ? 9.936 9.181 -0.134 1.00 79.31 106 GLY A O 1
ATOM 814 N N . LYS A 1 107 ? 9.668 10.385 -2.011 1.00 77.75 107 LYS A N 1
ATOM 815 C CA . LYS A 1 107 ? 11.081 10.736 -2.269 1.00 77.75 107 LYS A CA 1
ATOM 816 C C . LYS A 1 107 ? 11.702 11.738 -1.290 1.00 77.75 107 LYS A C 1
ATOM 818 O O . LYS A 1 107 ? 12.836 12.161 -1.478 1.00 77.75 107 LYS A O 1
ATOM 823 N N . SER A 1 108 ? 10.964 12.169 -0.277 1.00 71.38 108 SER A N 1
ATOM 824 C CA . SER A 1 108 ? 11.429 13.120 0.743 1.00 71.38 108 SER A CA 1
ATOM 825 C C . SER A 1 108 ? 10.724 12.905 2.084 1.00 71.38 108 SER A C 1
ATOM 827 O O . SER A 1 108 ? 10.662 13.805 2.924 1.00 71.38 108 SER A O 1
ATOM 829 N N . SER A 1 109 ? 10.167 11.709 2.285 1.00 72.69 109 SER A N 1
ATOM 830 C CA . SER A 1 109 ? 9.291 11.419 3.418 1.00 72.69 109 SER A CA 1
ATOM 831 C C . SER A 1 109 ? 10.015 10.963 4.684 1.00 72.69 109 SER A C 1
ATOM 833 O O . SER A 1 109 ? 9.362 10.818 5.708 1.00 72.69 109 SER A O 1
ATOM 835 N N . GLY A 1 110 ? 11.333 10.764 4.629 1.00 72.38 110 GLY A N 1
ATOM 836 C CA . GLY A 1 110 ? 12.105 10.045 5.651 1.00 72.38 110 GLY A CA 1
ATOM 837 C C . GLY A 1 110 ? 12.598 8.693 5.115 1.00 72.38 110 GLY A C 1
ATOM 838 O O . GLY A 1 110 ? 12.188 8.314 4.021 1.00 72.38 110 GLY A O 1
ATOM 839 N N . PRO A 1 111 ? 13.492 7.978 5.816 1.00 76.19 111 PRO A N 1
ATOM 840 C CA . PRO A 1 111 ? 14.026 6.698 5.347 1.00 76.19 111 PRO A CA 1
ATOM 841 C C . PRO A 1 111 ? 12.924 5.633 5.218 1.00 76.19 111 PRO A C 1
ATOM 843 O O . PRO A 1 111 ? 11.975 5.606 6.003 1.00 76.19 111 PRO A O 1
ATOM 846 N N . LEU A 1 112 ? 13.056 4.733 4.237 1.00 82.12 112 LEU A N 1
ATOM 847 C CA . LEU A 1 112 ? 12.152 3.587 4.102 1.00 82.12 112 LEU A CA 1
ATOM 848 C C . LEU A 1 112 ? 12.523 2.491 5.111 1.00 82.12 112 LEU A C 1
ATOM 850 O O . LEU A 1 112 ? 13.697 2.223 5.361 1.00 82.12 112 LEU A O 1
ATOM 854 N N . ASN A 1 113 ? 11.507 1.847 5.687 1.00 83.62 113 ASN A N 1
ATOM 855 C CA . ASN A 1 113 ? 11.693 0.720 6.593 1.00 83.62 113 ASN A CA 1
ATOM 856 C C . ASN A 1 113 ? 12.104 -0.536 5.807 1.00 83.62 113 ASN A C 1
ATOM 858 O O . ASN A 1 113 ? 11.338 -1.029 4.986 1.00 83.62 113 ASN A O 1
ATOM 862 N N . HIS A 1 114 ? 13.291 -1.076 6.085 1.00 80.94 114 HIS A N 1
ATOM 863 C CA . HIS A 1 114 ? 13.767 -2.319 5.468 1.00 80.94 114 HIS A CA 1
ATOM 864 C C . HIS A 1 114 ? 13.355 -3.579 6.239 1.00 80.94 114 HIS A C 1
ATOM 866 O O . HIS A 1 114 ? 13.609 -4.686 5.761 1.00 80.94 114 HIS A O 1
ATOM 872 N N . ASP A 1 115 ? 12.762 -3.433 7.422 1.00 89.19 115 ASP A N 1
ATOM 873 C CA . ASP A 1 115 ? 12.281 -4.530 8.259 1.00 89.19 115 ASP A CA 1
ATOM 874 C C . ASP A 1 115 ? 10.802 -4.799 7.960 1.00 89.19 115 ASP A C 1
ATOM 876 O O . ASP A 1 115 ? 9.898 -4.251 8.593 1.00 89.19 115 ASP A O 1
ATOM 880 N N . VAL A 1 116 ? 10.580 -5.572 6.898 1.00 94.62 116 VAL A N 1
ATOM 881 C CA . VAL A 1 116 ? 9.264 -5.944 6.376 1.00 94.62 116 VAL A CA 1
ATOM 882 C C . VAL A 1 116 ? 9.254 -7.459 6.213 1.00 94.62 116 VAL A C 1
ATOM 884 O O . VAL A 1 116 ? 10.062 -7.995 5.447 1.00 94.62 116 VAL A O 1
ATOM 887 N N . ASP A 1 117 ? 8.356 -8.121 6.946 1.00 95.00 117 ASP A N 1
ATOM 888 C CA . ASP A 1 117 ? 8.218 -9.585 6.987 1.00 95.00 117 ASP A CA 1
ATOM 889 C C . ASP A 1 117 ? 6.822 -10.068 6.544 1.00 95.00 117 ASP A C 1
ATOM 891 O O . ASP A 1 117 ? 6.341 -11.139 6.916 1.00 95.00 117 ASP A O 1
ATOM 895 N N . VAL A 1 118 ? 6.156 -9.282 5.701 1.00 96.88 118 VAL A N 1
ATOM 896 C CA . VAL A 1 118 ? 4.853 -9.608 5.108 1.00 96.88 118 VAL A CA 1
ATOM 897 C C . VAL A 1 118 ? 4.891 -9.409 3.593 1.00 96.88 118 VAL A C 1
ATOM 899 O O . VAL A 1 118 ? 5.764 -8.689 3.102 1.00 96.88 118 VAL A O 1
ATOM 902 N N . PRO A 1 119 ? 3.975 -10.026 2.826 1.00 97.62 119 PRO A N 1
ATOM 903 C CA . PRO A 1 119 ? 3.845 -9.744 1.406 1.00 97.62 119 PRO A CA 1
ATOM 904 C C . PRO A 1 119 ? 3.617 -8.260 1.104 1.00 97.62 119 PRO A C 1
ATOM 906 O O . PRO A 1 119 ? 2.855 -7.587 1.803 1.00 97.62 119 PRO A O 1
ATOM 909 N N . VAL A 1 120 ? 4.232 -7.754 0.033 1.00 98.00 120 VAL A N 1
ATOM 910 C CA . VAL A 1 120 ? 4.085 -6.352 -0.387 1.00 98.00 120 VAL A CA 1
ATOM 911 C C . VAL A 1 120 ? 3.909 -6.207 -1.892 1.00 98.00 120 VAL A C 1
ATOM 913 O O . VAL A 1 120 ? 4.647 -6.796 -2.679 1.00 98.00 120 VAL A O 1
ATOM 916 N N . LEU A 1 121 ? 2.968 -5.359 -2.293 1.00 98.50 121 LEU A N 1
ATOM 917 C CA . LEU A 1 121 ? 2.831 -4.854 -3.652 1.00 98.50 121 LEU A CA 1
ATOM 918 C C . LEU A 1 121 ? 3.270 -3.392 -3.673 1.00 98.50 121 LEU A C 1
ATOM 920 O O . LEU A 1 121 ? 2.625 -2.543 -3.062 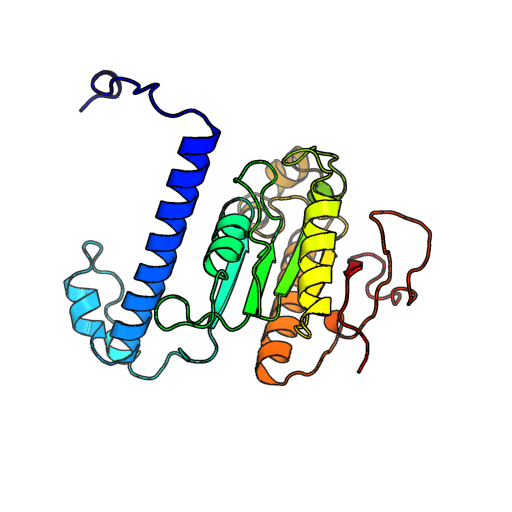1.00 98.50 121 LEU A O 1
ATOM 924 N N . VAL A 1 122 ? 4.347 -3.086 -4.394 1.00 98.12 122 VAL A N 1
ATOM 925 C CA . VAL A 1 122 ? 4.797 -1.710 -4.613 1.00 98.12 122 VAL A CA 1
ATOM 926 C C . VAL A 1 122 ? 4.538 -1.308 -6.059 1.00 98.12 122 VAL A C 1
ATOM 928 O O . VAL A 1 122 ? 5.065 -1.924 -6.988 1.00 98.12 122 VAL A O 1
ATOM 931 N N . VAL A 1 123 ? 3.750 -0.251 -6.251 1.00 97.56 123 VAL A N 1
ATOM 932 C CA . VAL A 1 123 ? 3.444 0.297 -7.575 1.00 97.56 123 VAL A CA 1
ATOM 933 C C . VAL A 1 123 ? 3.946 1.725 -7.671 1.00 97.56 123 VAL A C 1
ATOM 935 O O . VAL A 1 123 ? 3.542 2.594 -6.897 1.00 97.56 123 VAL A O 1
ATOM 938 N N . HIS A 1 124 ? 4.799 1.975 -8.657 1.00 95.19 124 HIS A N 1
ATOM 939 C CA . HIS A 1 124 ? 5.135 3.322 -9.081 1.00 95.19 124 HIS A CA 1
ATOM 940 C C . HIS A 1 124 ? 4.252 3.790 -10.239 1.00 95.19 124 HIS A C 1
ATOM 942 O O . HIS A 1 124 ? 3.903 3.008 -11.123 1.00 95.19 124 HIS A O 1
ATOM 948 N N . SER A 1 125 ? 3.951 5.083 -10.286 1.00 91.31 125 SER A N 1
ATOM 949 C CA . SER A 1 125 ? 3.524 5.749 -11.511 1.00 91.31 125 SER A CA 1
ATOM 950 C C . SER A 1 125 ? 4.712 5.971 -12.447 1.00 91.31 125 SER A C 1
ATOM 952 O O . SER A 1 125 ? 5.864 6.103 -12.012 1.00 91.31 125 SER A O 1
ATOM 954 N N . ASN A 1 126 ? 4.438 6.081 -13.747 1.00 89.56 126 ASN A N 1
ATOM 955 C CA . ASN A 1 126 ? 5.471 6.273 -14.767 1.00 89.56 126 ASN A CA 1
ATOM 956 C C . ASN A 1 126 ? 6.346 7.498 -14.469 1.00 89.56 126 ASN A C 1
ATOM 958 O O . ASN A 1 126 ? 7.577 7.447 -14.487 1.00 89.56 126 ASN A O 1
ATOM 962 N N . SER A 1 127 ? 5.698 8.615 -14.118 1.00 81.81 127 SER A N 1
ATOM 963 C CA . SER A 1 127 ? 6.393 9.852 -13.747 1.00 81.81 127 SER A CA 1
ATOM 964 C C . SER A 1 127 ? 7.311 9.681 -12.530 1.00 81.81 127 SER A C 1
ATOM 966 O O . SER A 1 127 ? 8.357 10.336 -12.444 1.00 81.81 127 SER A O 1
ATOM 968 N N . TRP A 1 128 ? 6.939 8.796 -11.600 1.00 84.94 128 TRP A N 1
ATOM 969 C CA . TRP A 1 128 ? 7.679 8.568 -10.369 1.00 84.94 128 TRP A CA 1
ATOM 970 C C . TRP A 1 128 ? 8.925 7.732 -10.617 1.00 84.94 128 TRP A C 1
ATOM 972 O O . TRP A 1 128 ? 9.997 8.114 -10.144 1.00 84.94 128 TRP A O 1
ATOM 982 N N . SER A 1 129 ? 8.833 6.668 -11.414 1.00 78.56 129 SER A N 1
ATOM 983 C CA . SER A 1 129 ? 10.009 5.883 -11.812 1.00 78.56 129 SER A CA 1
ATOM 984 C C . SER A 1 129 ? 10.964 6.678 -12.705 1.00 78.56 129 SER A C 1
ATOM 986 O O . SER A 1 129 ? 12.171 6.654 -12.468 1.00 78.56 129 SER A O 1
ATOM 988 N N . ARG A 1 130 ? 10.444 7.489 -13.640 1.00 80.00 130 ARG A N 1
ATOM 989 C CA . ARG A 1 130 ? 11.263 8.326 -14.539 1.00 80.00 130 ARG A CA 1
ATOM 990 C C . ARG A 1 130 ? 12.083 9.396 -13.821 1.00 80.00 130 ARG A C 1
ATOM 992 O O . ARG A 1 130 ? 13.180 9.748 -14.251 1.00 80.00 130 ARG A O 1
ATOM 999 N N . LYS A 1 131 ? 11.532 9.995 -12.763 1.00 73.38 131 LYS A N 1
ATOM 1000 C CA . LYS A 1 131 ? 12.174 11.126 -12.084 1.00 73.38 131 LYS A CA 1
ATOM 1001 C C . LYS A 1 131 ? 13.377 10.643 -11.271 1.00 73.38 131 LYS A C 1
ATOM 1003 O O . LYS A 1 131 ? 13.206 10.128 -10.165 1.00 73.38 131 LYS A O 1
ATOM 1008 N N . HIS A 1 132 ? 14.585 10.885 -11.775 1.00 70.00 132 HIS A N 1
ATOM 1009 C CA . HIS A 1 132 ? 15.807 10.626 -11.021 1.00 70.00 132 HIS A CA 1
ATOM 1010 C C . HIS A 1 132 ? 15.878 11.558 -9.802 1.00 70.00 132 HIS A C 1
ATOM 1012 O O . HIS A 1 132 ? 15.837 12.781 -9.927 1.00 70.00 132 HIS A O 1
ATOM 1018 N N . SER A 1 133 ? 15.934 10.975 -8.608 1.00 68.62 133 SER A N 1
ATOM 1019 C CA . SER A 1 133 ? 16.047 11.706 -7.346 1.00 68.62 133 SER A CA 1
ATOM 1020 C C . SER A 1 133 ? 16.926 10.921 -6.390 1.00 68.62 133 SER A C 1
ATOM 1022 O O . SER A 1 133 ? 16.677 9.732 -6.164 1.00 68.62 133 SER A O 1
ATOM 1024 N N . ILE A 1 134 ? 17.914 11.599 -5.813 1.00 62.84 134 ILE A N 1
ATOM 1025 C CA . ILE A 1 134 ? 18.773 11.030 -4.781 1.00 62.84 134 ILE A CA 1
ATOM 1026 C C . ILE A 1 134 ? 18.003 11.065 -3.459 1.00 62.84 134 ILE A C 1
ATOM 1028 O O . ILE A 1 134 ? 17.633 12.127 -2.965 1.00 62.84 134 ILE A O 1
ATOM 1032 N N . PHE A 1 135 ? 17.748 9.886 -2.909 1.00 61.38 135 PHE A N 1
ATOM 1033 C CA . PHE A 1 135 ? 17.042 9.631 -1.667 1.00 61.38 135 PHE A CA 1
ATOM 1034 C C . PHE A 1 135 ? 18.025 9.013 -0.674 1.00 61.38 135 PHE A C 1
ATOM 1036 O O . PHE A 1 135 ? 18.456 7.877 -0.858 1.00 61.38 135 PHE A O 1
ATOM 1043 N N . PHE A 1 136 ? 18.441 9.787 0.334 1.00 58.88 136 PHE A N 1
ATOM 1044 C CA . PHE A 1 136 ? 19.449 9.372 1.324 1.00 58.88 136 PHE A CA 1
ATOM 1045 C C . PHE A 1 136 ? 20.730 8.786 0.691 1.00 58.88 136 PHE A C 1
ATOM 1047 O O . PHE A 1 136 ? 21.274 7.787 1.148 1.00 58.88 136 PHE A O 1
ATOM 1054 N N . GLY A 1 137 ? 21.207 9.415 -0.388 1.00 63.34 137 GLY A N 1
ATOM 1055 C CA . GLY A 1 137 ? 22.446 9.032 -1.076 1.00 63.34 137 GLY A CA 1
ATOM 1056 C C . GLY A 1 137 ? 22.296 7.978 -2.178 1.00 63.34 137 GLY A C 1
ATOM 1057 O O . GLY A 1 137 ? 23.295 7.640 -2.804 1.00 63.34 137 GLY A O 1
ATOM 1058 N N . GLN A 1 138 ? 21.083 7.486 -2.457 1.00 67.75 138 GLN A N 1
ATOM 1059 C CA . GLN A 1 138 ? 20.828 6.475 -3.494 1.00 67.75 138 GLN A CA 1
ATOM 1060 C C . GLN A 1 138 ? 19.670 6.871 -4.422 1.00 67.75 138 GLN A C 1
ATOM 1062 O O . GLN A 1 138 ? 18.761 7.581 -3.992 1.00 67.75 138 GLN A O 1
ATOM 1067 N N . PRO A 1 139 ? 19.636 6.425 -5.691 1.00 81.81 139 PRO A N 1
ATOM 1068 C CA . PRO A 1 139 ? 18.469 6.628 -6.544 1.00 81.81 139 PRO A CA 1
ATOM 1069 C C . PRO A 1 139 ? 17.227 5.987 -5.916 1.00 81.81 139 PRO A C 1
ATOM 1071 O O . PRO A 1 139 ? 17.227 4.794 -5.622 1.00 81.81 139 PRO A O 1
ATOM 1074 N N . HIS A 1 140 ? 16.154 6.761 -5.736 1.00 86.38 140 HIS A N 1
ATOM 1075 C CA . HIS A 1 140 ? 14.934 6.290 -5.062 1.00 86.38 140 HIS A CA 1
ATOM 1076 C C . HIS A 1 140 ? 14.391 4.963 -5.623 1.00 86.38 140 HIS A C 1
ATOM 1078 O O . HIS A 1 140 ? 14.020 4.075 -4.863 1.00 86.38 140 HIS A O 1
ATOM 1084 N N . PHE A 1 141 ? 14.383 4.810 -6.951 1.00 90.88 141 PHE A N 1
ATOM 1085 C CA . PHE A 1 141 ? 13.962 3.573 -7.614 1.00 90.88 141 PHE A CA 1
ATOM 1086 C C . PHE A 1 141 ? 14.759 2.354 -7.123 1.00 90.88 141 PHE A C 1
ATOM 1088 O O . PHE A 1 141 ? 14.171 1.325 -6.803 1.00 90.88 141 PHE A O 1
ATOM 1095 N N . ASN A 1 142 ? 16.080 2.495 -6.982 1.00 90.12 142 ASN A N 1
ATOM 1096 C CA . ASN A 1 142 ? 16.960 1.420 -6.526 1.00 90.12 142 ASN A CA 1
ATOM 1097 C C . ASN A 1 142 ? 16.731 1.090 -5.051 1.00 90.12 142 ASN A C 1
ATOM 1099 O O . ASN A 1 142 ? 16.755 -0.080 -4.690 1.00 90.12 142 ASN A O 1
ATOM 1103 N N . VAL A 1 143 ? 16.462 2.096 -4.212 1.00 90.38 143 VAL A N 1
ATOM 1104 C CA . VAL A 1 143 ? 16.131 1.880 -2.791 1.00 90.38 143 VAL A CA 1
ATOM 1105 C C . VAL A 1 143 ? 14.850 1.056 -2.652 1.00 90.38 143 VAL A C 1
ATOM 1107 O O . VAL A 1 143 ? 14.805 0.112 -1.866 1.00 90.38 143 VAL A O 1
ATOM 1110 N N . VAL A 1 144 ? 13.818 1.382 -3.436 1.00 93.94 144 VAL A N 1
ATOM 1111 C CA . VAL A 1 144 ? 12.551 0.635 -3.441 1.00 93.94 144 VAL A CA 1
ATOM 1112 C C . VAL A 1 144 ? 12.749 -0.779 -3.991 1.00 93.94 144 VAL A C 1
ATOM 1114 O O . VAL A 1 144 ? 12.292 -1.740 -3.375 1.00 93.94 144 VAL A O 1
ATOM 1117 N N . LYS A 1 145 ? 13.473 -0.923 -5.108 1.00 94.62 145 LYS A N 1
ATOM 1118 C CA . LYS A 1 145 ? 13.807 -2.222 -5.710 1.00 94.62 145 LYS A CA 1
ATOM 1119 C C . LYS A 1 145 ? 14.537 -3.133 -4.717 1.00 94.62 145 LYS A C 1
ATOM 1121 O O . LYS A 1 145 ? 14.088 -4.254 -4.496 1.00 94.62 145 LYS A O 1
ATOM 1126 N N . ASP A 1 146 ? 15.593 -2.635 -4.075 1.00 93.88 146 ASP A N 1
ATOM 1127 C CA . ASP A 1 146 ? 16.369 -3.366 -3.062 1.00 93.88 146 ASP A CA 1
ATOM 1128 C C . ASP A 1 146 ? 15.509 -3.770 -1.854 1.00 93.88 146 ASP A C 1
ATOM 1130 O O . ASP A 1 146 ? 15.589 -4.905 -1.384 1.00 93.88 146 ASP A O 1
ATOM 1134 N N . LEU A 1 147 ? 14.631 -2.879 -1.377 1.00 95.06 147 LEU A N 1
ATOM 1135 C CA . LEU A 1 147 ? 13.700 -3.191 -0.291 1.00 95.06 147 LEU A CA 1
ATOM 1136 C C . LEU A 1 147 ? 12.807 -4.381 -0.655 1.00 95.06 147 LEU A C 1
ATOM 1138 O O . LEU A 1 147 ? 12.729 -5.338 0.115 1.00 95.06 147 LEU A O 1
ATOM 1142 N N . VAL A 1 148 ? 12.162 -4.355 -1.823 1.00 96.88 148 VAL A N 1
ATOM 1143 C CA . VAL A 1 148 ? 11.254 -5.433 -2.248 1.00 96.88 148 VAL A CA 1
ATOM 1144 C C . VAL A 1 148 ? 12.016 -6.733 -2.520 1.00 96.88 148 VAL A C 1
ATOM 1146 O O . VAL A 1 148 ? 11.548 -7.809 -2.152 1.00 96.88 148 VAL A O 1
ATOM 1149 N N . GLN A 1 149 ? 13.226 -6.660 -3.079 1.00 96.19 149 GLN A N 1
ATOM 1150 C CA . GLN A 1 149 ? 14.093 -7.833 -3.231 1.00 96.19 149 GLN A CA 1
ATOM 1151 C C . GLN A 1 149 ? 14.448 -8.464 -1.879 1.00 96.19 149 GLN A C 1
ATOM 1153 O O . GLN A 1 149 ? 14.419 -9.687 -1.753 1.00 96.19 149 GLN A O 1
ATOM 1158 N N . LYS A 1 150 ? 14.718 -7.657 -0.846 1.00 95.50 150 LYS A N 1
ATOM 1159 C CA . LYS A 1 150 ? 14.962 -8.154 0.518 1.00 95.50 150 LYS A CA 1
ATOM 1160 C C . LYS A 1 150 ? 13.734 -8.819 1.136 1.00 95.50 150 LYS A C 1
ATOM 1162 O O . LYS A 1 150 ? 13.895 -9.778 1.884 1.00 95.50 150 LYS A O 1
ATOM 1167 N N . VAL A 1 151 ? 12.523 -8.360 0.812 1.00 96.31 151 VAL A N 1
ATOM 1168 C CA . VAL A 1 151 ? 11.281 -9.051 1.207 1.00 96.31 151 VAL A CA 1
ATOM 1169 C C . VAL A 1 151 ? 11.239 -10.459 0.594 1.00 96.31 151 VAL A C 1
ATOM 1171 O O . VAL A 1 151 ? 11.053 -11.430 1.328 1.00 96.31 151 VAL A O 1
ATOM 1174 N N . ASN A 1 152 ? 11.542 -10.591 -0.705 1.00 96.62 152 ASN A N 1
ATOM 1175 C CA . ASN A 1 152 ? 11.643 -11.895 -1.381 1.00 96.62 152 ASN A CA 1
ATOM 1176 C C . ASN A 1 152 ? 12.733 -12.796 -0.786 1.00 96.62 152 ASN A C 1
ATOM 1178 O O . ASN A 1 152 ? 12.486 -13.972 -0.535 1.00 96.62 152 ASN A O 1
ATOM 1182 N N . GLN A 1 153 ? 13.911 -12.248 -0.480 1.00 95.06 153 GLN A N 1
ATOM 1183 C CA . GLN A 1 153 ? 15.014 -12.996 0.145 1.00 95.06 153 GLN A CA 1
ATOM 1184 C C . GLN A 1 153 ? 14.658 -13.557 1.531 1.00 95.06 153 GLN A C 1
ATOM 1186 O O . GLN A 1 153 ? 15.239 -14.553 1.957 1.00 95.06 153 GLN A O 1
ATOM 1191 N N . ARG A 1 154 ? 13.695 -12.946 2.234 1.00 94.12 154 ARG A N 1
ATOM 1192 C CA . ARG A 1 154 ? 13.146 -13.451 3.506 1.00 94.12 154 ARG A CA 1
ATOM 1193 C C . ARG A 1 154 ? 12.026 -14.481 3.319 1.00 94.12 154 ARG A C 1
ATOM 1195 O O . ARG A 1 154 ? 11.419 -14.906 4.297 1.00 94.12 154 ARG A O 1
ATOM 1202 N N . GLY A 1 155 ? 11.731 -14.882 2.083 1.00 94.31 155 GLY A N 1
ATOM 1203 C CA . GLY A 1 155 ? 10.680 -15.847 1.763 1.00 94.31 155 GLY A CA 1
ATOM 1204 C C . GLY A 1 155 ? 9.266 -15.261 1.769 1.00 94.31 155 GLY A C 1
ATOM 1205 O O . GLY A 1 155 ? 8.296 -16.016 1.825 1.00 94.31 155 GLY A O 1
ATOM 1206 N N . LYS A 1 156 ? 9.120 -13.931 1.728 1.00 95.31 156 LYS A N 1
ATOM 1207 C CA . LYS A 1 156 ? 7.819 -13.251 1.622 1.00 95.31 156 LYS A CA 1
ATOM 1208 C C . LYS A 1 156 ? 7.632 -12.728 0.205 1.00 95.31 156 LYS A C 1
ATOM 1210 O O . LYS A 1 156 ? 8.585 -12.286 -0.417 1.00 95.31 156 LYS A O 1
ATOM 1215 N N . ALA A 1 157 ? 6.408 -12.751 -0.312 1.00 97.12 157 ALA A N 1
ATOM 1216 C CA . ALA A 1 157 ? 6.158 -12.337 -1.689 1.00 97.12 157 ALA A CA 1
ATOM 1217 C C . ALA A 1 157 ? 6.142 -10.806 -1.845 1.00 97.12 157 ALA A C 1
ATOM 1219 O O . ALA A 1 157 ? 5.250 -10.127 -1.340 1.00 97.12 157 ALA A O 1
ATOM 1220 N N . GLY A 1 158 ? 7.125 -10.276 -2.562 1.00 97.69 158 GLY A N 1
ATOM 1221 C CA . GLY A 1 158 ? 7.285 -8.871 -2.900 1.00 97.69 158 GLY A CA 1
ATOM 1222 C C . GLY A 1 158 ? 7.225 -8.627 -4.408 1.00 97.69 158 GLY A C 1
ATOM 1223 O O . GLY A 1 158 ? 7.974 -9.235 -5.178 1.00 97.69 158 GLY A O 1
ATOM 1224 N N . TRP A 1 159 ? 6.383 -7.676 -4.816 1.00 98.44 159 TRP A N 1
ATOM 1225 C CA . TRP A 1 159 ? 6.322 -7.156 -6.182 1.00 98.44 159 TRP A CA 1
ATOM 1226 C C . TRP A 1 159 ? 6.725 -5.689 -6.225 1.00 98.44 159 TRP A C 1
ATOM 1228 O O . TRP A 1 159 ? 6.323 -4.895 -5.372 1.00 98.44 159 TRP A O 1
ATOM 1238 N N . PHE A 1 160 ? 7.475 -5.321 -7.260 1.00 98.00 160 PHE A N 1
ATOM 1239 C CA . PHE A 1 160 ? 7.733 -3.930 -7.603 1.00 98.00 160 PHE A CA 1
ATOM 1240 C C . PHE A 1 160 ? 7.510 -3.717 -9.094 1.00 98.00 160 PHE A C 1
ATOM 1242 O O . PHE A 1 160 ? 8.141 -4.376 -9.925 1.00 98.00 160 PHE A O 1
ATOM 1249 N N . MET A 1 161 ? 6.619 -2.791 -9.433 1.00 97.25 161 MET A N 1
ATOM 1250 C CA . MET A 1 161 ? 6.224 -2.521 -10.811 1.00 97.25 161 MET A CA 1
ATOM 1251 C C . MET A 1 161 ? 5.994 -1.035 -11.068 1.00 97.25 161 MET A C 1
ATOM 1253 O O . MET A 1 161 ? 5.683 -0.270 -10.155 1.00 97.25 161 MET A O 1
ATOM 1257 N N . THR A 1 162 ? 6.116 -0.642 -12.331 1.00 96.00 162 THR A N 1
ATOM 1258 C CA . THR A 1 162 ? 5.745 0.687 -12.816 1.00 96.00 162 THR A CA 1
ATOM 1259 C C . THR A 1 162 ? 4.510 0.584 -13.698 1.00 96.00 162 THR A C 1
ATOM 1261 O O . THR A 1 162 ? 4.490 -0.175 -14.668 1.00 96.00 162 THR A O 1
ATOM 1264 N N . SER A 1 163 ? 3.498 1.382 -13.373 1.00 94.25 163 SER A N 1
ATOM 1265 C CA . SER A 1 163 ? 2.347 1.641 -14.228 1.00 94.25 163 SER A CA 1
ATOM 1266 C C . SER A 1 163 ? 2.725 2.689 -15.278 1.00 94.25 163 SER A C 1
ATOM 1268 O O . SER A 1 163 ? 3.120 3.801 -14.935 1.00 94.25 163 SER A O 1
ATOM 1270 N N . LEU A 1 164 ? 2.644 2.342 -16.559 1.00 91.31 164 LEU A N 1
ATOM 1271 C CA . LEU A 1 164 ? 3.034 3.203 -17.675 1.00 91.31 164 LEU A CA 1
ATOM 1272 C C . LEU A 1 164 ? 1.946 4.237 -18.004 1.00 91.31 164 LEU A C 1
ATOM 1274 O O . LEU A 1 164 ? 0.756 4.015 -17.798 1.00 91.31 164 LEU A O 1
ATOM 1278 N N . GLY A 1 165 ? 2.359 5.406 -18.502 1.00 86.38 165 GLY A N 1
ATOM 1279 C CA . GLY A 1 165 ? 1.449 6.510 -18.855 1.00 86.38 165 GLY A CA 1
ATOM 1280 C C . GLY A 1 165 ? 0.806 7.252 -17.670 1.00 86.38 165 GLY A C 1
ATOM 1281 O O . GLY A 1 165 ? 0.163 8.287 -17.872 1.00 86.38 165 GLY A O 1
ATOM 1282 N N . THR A 1 166 ? 1.004 6.786 -16.435 1.00 88.69 166 THR A N 1
ATOM 1283 C CA . THR A 1 166 ? 0.484 7.420 -15.214 1.00 88.69 166 THR A CA 1
ATOM 1284 C C . THR A 1 166 ? 1.442 8.464 -14.635 1.00 88.69 166 THR A C 1
ATOM 1286 O O . THR A 1 166 ? 2.664 8.435 -14.812 1.00 88.69 166 THR A O 1
ATOM 1289 N N . SER A 1 167 ? 0.871 9.415 -13.913 1.00 86.62 167 SER A N 1
ATOM 1290 C CA . SER A 1 167 ? 1.580 10.399 -13.100 1.00 86.62 167 SER A CA 1
ATOM 1291 C C . SER A 1 167 ? 1.327 10.173 -11.608 1.00 86.62 167 SER A C 1
ATOM 1293 O O . SER A 1 167 ? 0.427 9.424 -11.243 1.00 86.62 167 SER A O 1
ATOM 1295 N N . HIS A 1 168 ? 2.083 10.847 -10.739 1.00 87.06 168 HIS A N 1
ATOM 1296 C CA . HIS A 1 168 ? 1.954 10.693 -9.284 1.00 87.06 168 HIS A CA 1
ATOM 1297 C C . HIS A 1 168 ? 0.507 10.771 -8.746 1.00 87.06 168 HIS A C 1
ATOM 1299 O O . HIS A 1 168 ? 0.098 9.882 -8.008 1.00 87.06 168 HIS A O 1
ATOM 1305 N N . PRO A 1 169 ? -0.334 11.750 -9.139 1.00 86.31 169 PRO A N 1
ATOM 1306 C CA . PRO A 1 169 ? -1.718 11.793 -8.665 1.00 86.31 169 PRO A CA 1
ATOM 1307 C C . PRO A 1 169 ? -2.659 10.791 -9.348 1.00 86.31 169 PRO A C 1
ATOM 1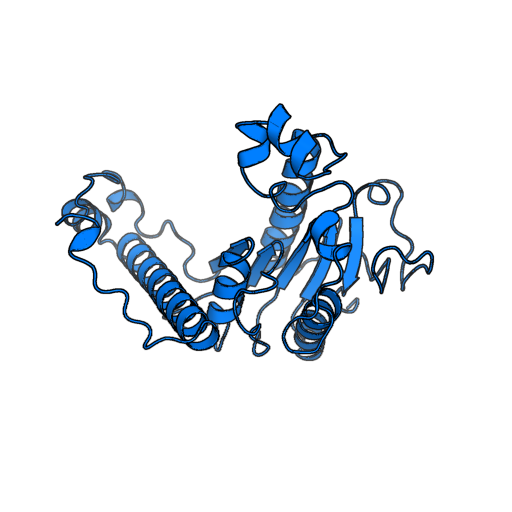309 O O . PRO A 1 169 ? -3.817 10.711 -8.943 1.00 86.31 169 PRO A O 1
ATOM 1312 N N . SER A 1 170 ? -2.211 10.030 -10.357 1.00 85.19 170 SER A N 1
ATOM 1313 C CA . SER A 1 170 ? -3.069 9.107 -11.128 1.00 85.19 170 SER A CA 1
ATOM 1314 C C . SER A 1 170 ? -3.701 7.998 -10.286 1.00 85.19 170 SER A C 1
ATOM 1316 O O . SER A 1 170 ? -4.703 7.426 -10.695 1.00 85.19 170 SER A O 1
ATOM 1318 N N . VAL A 1 171 ? -3.120 7.698 -9.125 1.00 86.12 171 VAL A N 1
ATOM 1319 C CA . VAL A 1 171 ? -3.629 6.694 -8.183 1.00 86.12 171 VAL A CA 1
ATOM 1320 C C . VAL A 1 171 ? -4.685 7.244 -7.208 1.00 86.12 171 VAL A C 1
ATOM 1322 O O . VAL A 1 171 ? -5.258 6.498 -6.424 1.00 86.12 171 VAL A O 1
ATOM 1325 N N . THR A 1 172 ? -4.938 8.553 -7.228 1.00 85.25 172 THR A N 1
ATOM 1326 C CA . THR A 1 172 ? -5.903 9.227 -6.340 1.00 85.25 172 THR A CA 1
ATOM 1327 C C . THR A 1 172 ? -7.200 9.561 -7.078 1.00 85.25 172 THR A C 1
ATOM 1329 O O . THR A 1 172 ? -7.269 9.418 -8.294 1.00 85.25 172 THR A O 1
ATOM 1332 N N . ASP A 1 173 ? -8.198 10.100 -6.372 1.00 82.81 173 ASP A N 1
ATOM 1333 C CA . ASP A 1 173 ? -9.429 10.613 -6.995 1.00 82.81 173 ASP A CA 1
ATOM 1334 C C . ASP A 1 173 ? -9.229 11.944 -7.735 1.00 82.81 173 ASP A C 1
ATOM 1336 O O . ASP A 1 173 ? -10.100 12.376 -8.492 1.00 82.81 173 ASP A O 1
ATOM 1340 N N . ALA A 1 174 ? -8.084 12.612 -7.548 1.00 80.19 174 ALA A N 1
ATOM 1341 C CA . ALA A 1 174 ? -7.827 13.930 -8.120 1.00 80.19 174 ALA A CA 1
ATOM 1342 C C . ALA A 1 174 ? -8.069 13.984 -9.646 1.00 80.19 174 ALA A C 1
ATOM 1344 O O . ALA A 1 174 ? -8.791 14.877 -10.089 1.00 80.19 174 ALA A O 1
ATOM 1345 N N . PRO A 1 175 ? -7.584 13.026 -10.465 1.00 73.00 175 PRO A N 1
ATOM 1346 C CA . PRO A 1 175 ? -7.825 13.026 -11.906 1.00 73.00 175 PRO A CA 1
ATOM 1347 C C . PRO A 1 175 ? -9.299 12.843 -12.299 1.00 73.00 175 PRO A C 1
ATOM 1349 O O . PRO A 1 175 ? -9.667 13.231 -13.404 1.00 73.00 175 PRO A O 1
ATOM 1352 N N . LEU A 1 176 ? -10.138 12.249 -11.440 1.00 77.69 176 LEU A N 1
ATOM 1353 C CA . LEU A 1 176 ? -11.583 12.125 -11.676 1.00 77.69 176 LEU A CA 1
ATOM 1354 C C . LEU A 1 176 ? -12.315 13.428 -11.344 1.00 77.69 176 LEU A C 1
ATOM 1356 O O . LEU A 1 176 ? -13.250 13.804 -12.048 1.00 77.69 176 LEU A O 1
ATOM 1360 N N . ILE A 1 177 ? -11.879 14.111 -10.283 1.00 76.56 177 ILE A N 1
ATOM 1361 C CA . ILE A 1 177 ? -12.460 15.377 -9.820 1.00 76.56 177 ILE A CA 1
ATOM 1362 C C . ILE A 1 177 ? -12.078 16.524 -10.763 1.00 76.56 177 ILE A C 1
ATOM 1364 O O . ILE A 1 177 ? -12.910 17.377 -11.065 1.00 76.56 177 ILE A O 1
ATOM 1368 N N . GLU A 1 178 ? -10.840 16.535 -11.264 1.00 71.94 178 GLU A N 1
ATOM 1369 C CA . GLU A 1 178 ? -10.349 17.582 -12.158 1.00 71.94 178 GLU A CA 1
ATOM 1370 C C . GLU A 1 178 ? -9.441 17.043 -13.289 1.00 71.94 178 GLU A C 1
ATOM 1372 O O . GLU A 1 178 ? -8.219 17.238 -13.299 1.00 71.94 178 GLU A O 1
ATOM 1377 N N . PRO A 1 179 ? -10.023 16.385 -14.306 1.00 66.25 179 PRO A N 1
ATOM 1378 C CA . PRO A 1 179 ? -9.260 15.699 -15.353 1.00 66.25 179 PRO A CA 1
ATOM 1379 C C . PRO A 1 179 ? -8.416 16.629 -16.241 1.00 66.25 179 PRO A C 1
ATOM 1381 O O . PRO A 1 179 ? -7.398 16.209 -16.798 1.00 66.25 179 PRO A O 1
ATOM 1384 N N . THR A 1 180 ? -8.806 17.898 -16.395 1.00 60.03 180 THR A N 1
ATOM 1385 C CA . THR A 1 180 ? -8.194 18.826 -17.361 1.00 60.03 180 THR A CA 1
ATOM 1386 C C . THR A 1 180 ? -6.961 19.555 -16.827 1.00 60.03 180 THR A C 1
ATOM 1388 O O . THR A 1 180 ? -5.976 19.672 -17.551 1.00 60.03 180 THR A O 1
ATOM 1391 N N . LEU A 1 181 ? -6.962 20.016 -15.572 1.00 51.47 181 LEU A N 1
ATOM 1392 C CA . LEU A 1 181 ? -5.802 20.717 -14.997 1.00 51.47 181 LEU A CA 1
ATOM 1393 C C . LEU A 1 181 ? -4.697 19.738 -14.593 1.00 51.47 181 LEU A C 1
ATOM 1395 O O . LEU A 1 181 ? -3.508 20.036 -14.732 1.00 51.47 181 LEU A O 1
ATOM 1399 N N . LEU A 1 182 ? -5.074 18.541 -14.139 1.00 57.31 182 LEU A N 1
ATOM 1400 C CA . LEU A 1 182 ? -4.124 17.534 -13.677 1.00 57.31 182 LEU A CA 1
ATOM 1401 C C . LEU A 1 182 ? -3.442 16.802 -14.831 1.00 57.31 182 LEU A C 1
ATOM 1403 O O . LEU A 1 182 ? -2.241 16.555 -14.754 1.00 57.31 182 LEU A O 1
ATOM 1407 N N . SER A 1 183 ? -4.131 16.501 -15.933 1.00 56.75 183 SER A N 1
ATOM 1408 C CA . SER A 1 183 ? -3.463 15.892 -17.097 1.00 56.75 183 SER A CA 1
ATOM 1409 C C . SER A 1 183 ? -2.397 16.832 -17.688 1.00 56.75 183 SER A C 1
ATOM 1411 O O . SER A 1 183 ? -1.284 16.390 -17.979 1.00 56.75 183 SER A O 1
ATOM 1413 N N . TRP A 1 184 ? -2.671 18.144 -17.732 1.00 48.62 184 TRP A N 1
ATOM 1414 C CA . TRP A 1 184 ? -1.736 19.167 -18.221 1.00 48.62 184 TRP A CA 1
ATOM 1415 C C . TRP A 1 184 ? -0.535 19.405 -17.287 1.00 48.62 184 TRP A C 1
ATOM 1417 O O . TRP A 1 184 ? 0.591 19.555 -17.756 1.00 48.62 184 TRP A O 1
ATOM 1427 N N . THR A 1 185 ? -0.742 19.397 -15.965 1.00 52.69 185 THR A N 1
ATOM 1428 C CA . THR A 1 185 ? 0.325 19.679 -14.977 1.00 52.69 185 THR A CA 1
ATOM 1429 C C . THR A 1 185 ? 1.1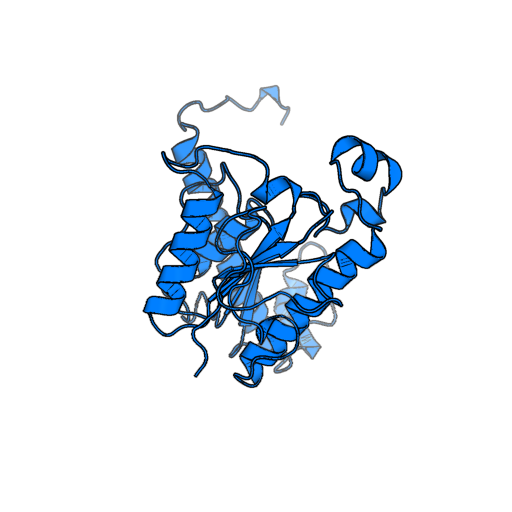58 18.457 -14.587 1.00 52.69 185 THR A C 1
ATOM 1431 O O . THR A 1 185 ? 2.287 18.607 -14.118 1.00 52.69 185 THR A O 1
ATOM 1434 N N . THR A 1 186 ? 0.639 17.242 -14.780 1.00 57.72 186 THR A N 1
ATOM 1435 C CA . THR A 1 186 ? 1.263 16.019 -14.242 1.00 57.72 186 THR A CA 1
ATOM 1436 C C . THR A 1 186 ? 1.950 15.160 -15.303 1.00 57.72 186 THR A C 1
ATOM 1438 O O . THR A 1 186 ? 2.710 14.253 -14.956 1.00 57.72 186 THR A O 1
ATOM 1441 N N . GLY A 1 187 ? 1.715 15.446 -16.590 1.00 60.94 187 GLY A N 1
ATOM 1442 C CA . GLY A 1 187 ? 2.322 14.723 -17.708 1.00 60.94 187 GLY A CA 1
ATOM 1443 C C . GLY A 1 187 ? 1.822 13.284 -17.866 1.00 60.94 187 GLY A C 1
ATOM 1444 O O . GLY A 1 187 ? 2.533 12.461 -18.443 1.00 60.94 187 GLY A O 1
ATOM 1445 N N . SER A 1 188 ? 0.638 12.966 -17.331 1.00 64.12 188 SER A N 1
ATOM 1446 C CA . SER A 1 188 ? -0.026 11.687 -17.587 1.00 64.12 188 SER A CA 1
ATOM 1447 C C . SER A 1 188 ? -0.558 11.648 -19.021 1.00 64.12 188 SER A C 1
ATOM 1449 O O . SER A 1 188 ? -1.155 12.611 -19.496 1.00 64.12 188 SER A O 1
ATOM 1451 N N . THR A 1 189 ? -0.332 10.530 -19.709 1.00 71.69 189 THR A N 1
ATOM 1452 C CA . THR A 1 189 ? -0.759 10.310 -21.102 1.00 71.69 189 THR A CA 1
ATOM 1453 C C . THR A 1 189 ? -1.837 9.239 -21.224 1.00 71.69 189 THR A C 1
ATOM 1455 O O . THR A 1 189 ? -2.277 8.943 -22.333 1.00 71.69 189 THR A O 1
ATOM 1458 N N . ILE A 1 190 ? -2.232 8.622 -20.109 1.00 76.88 190 ILE A N 1
ATOM 1459 C CA . ILE A 1 190 ? -3.250 7.575 -20.081 1.00 76.88 190 ILE A CA 1
ATOM 1460 C C . ILE A 1 190 ? -4.648 8.169 -19.889 1.00 76.88 190 ILE A C 1
ATOM 1462 O O . ILE A 1 190 ? -4.820 9.217 -19.266 1.00 76.88 190 ILE A O 1
ATOM 1466 N N . ASN A 1 191 ? -5.664 7.478 -20.408 1.00 82.44 191 ASN A N 1
ATOM 1467 C CA . ASN A 1 191 ? -7.050 7.758 -20.058 1.00 82.44 191 ASN A CA 1
ATOM 1468 C C . ASN A 1 191 ? -7.252 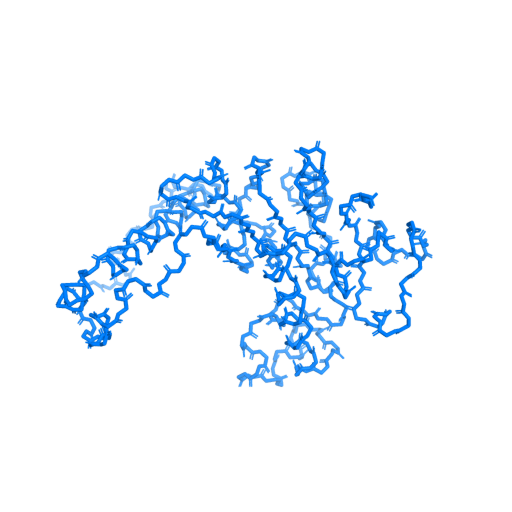7.596 -18.541 1.00 82.44 191 ASN A C 1
ATOM 1470 O O . ASN A 1 191 ? -6.815 6.606 -17.963 1.00 82.44 191 ASN A O 1
ATOM 1474 N N . VAL A 1 192 ? -7.937 8.547 -17.903 1.00 78.12 192 VAL A N 1
ATOM 1475 C CA . VAL A 1 192 ? -8.122 8.568 -16.442 1.00 78.12 192 VAL A CA 1
ATOM 1476 C C . VAL A 1 192 ? -8.810 7.304 -15.913 1.00 78.12 192 VAL A C 1
ATOM 1478 O O . VAL A 1 192 ? -8.388 6.756 -14.897 1.00 78.12 192 VAL A O 1
ATOM 1481 N N . ILE A 1 193 ? -9.841 6.813 -16.606 1.00 81.38 193 ILE A N 1
ATOM 1482 C CA . ILE A 1 193 ? -10.581 5.616 -16.190 1.00 81.38 193 ILE A CA 1
ATOM 1483 C C . ILE A 1 193 ? -9.692 4.378 -16.294 1.00 81.38 193 ILE A C 1
ATOM 1485 O O . ILE A 1 193 ? -9.690 3.549 -15.385 1.00 81.38 193 ILE A O 1
ATOM 1489 N N . ASP A 1 194 ? -8.910 4.269 -17.366 1.00 82.12 194 ASP A N 1
ATOM 1490 C CA . ASP A 1 194 ? -7.961 3.166 -17.534 1.00 82.12 194 ASP A CA 1
ATOM 1491 C C . ASP A 1 194 ? -6.830 3.246 -16.496 1.00 82.12 194 ASP A C 1
ATOM 1493 O O . ASP A 1 194 ? -6.472 2.231 -15.903 1.00 82.12 194 ASP A O 1
ATOM 1497 N N . GLY A 1 195 ? -6.352 4.461 -16.199 1.00 82.38 195 GLY A N 1
ATOM 1498 C CA . GLY A 1 195 ? -5.422 4.779 -15.114 1.00 82.38 195 GLY A CA 1
ATOM 1499 C C . GLY A 1 195 ? -5.860 4.188 -13.779 1.00 82.38 195 GLY A C 1
ATOM 1500 O O . GLY A 1 195 ? -5.152 3.365 -13.202 1.00 82.38 195 GLY A O 1
ATOM 1501 N N . VAL A 1 196 ? -7.058 4.557 -13.321 1.00 84.62 196 VAL A N 1
ATOM 1502 C CA . VAL A 1 196 ? -7.621 4.073 -12.051 1.00 84.62 196 VAL A CA 1
ATOM 1503 C C . VAL A 1 196 ? -7.878 2.565 -12.091 1.00 84.62 196 VAL A C 1
ATOM 1505 O O . VAL A 1 196 ? -7.509 1.853 -11.156 1.00 84.62 196 VAL A O 1
ATOM 1508 N N . ARG A 1 197 ? -8.451 2.043 -13.185 1.00 87.69 197 ARG A N 1
ATOM 1509 C CA . ARG A 1 197 ? -8.744 0.605 -13.332 1.00 87.69 197 ARG A CA 1
ATOM 1510 C C . ARG A 1 197 ? -7.505 -0.269 -13.198 1.00 87.69 197 ARG A C 1
ATOM 1512 O O . ARG A 1 197 ? -7.591 -1.337 -12.603 1.00 87.69 197 ARG A O 1
ATOM 1519 N N . MET A 1 198 ? -6.358 0.168 -13.710 1.00 89.75 198 MET A N 1
ATOM 1520 C CA . MET A 1 198 ? -5.105 -0.571 -13.548 1.00 89.75 198 MET A CA 1
ATOM 1521 C C . MET A 1 198 ? -4.725 -0.754 -12.078 1.00 89.75 198 MET A C 1
ATOM 1523 O O . MET A 1 198 ? -4.395 -1.870 -11.679 1.00 89.75 198 MET A O 1
ATOM 1527 N N . TYR A 1 199 ? -4.802 0.313 -11.275 1.00 92.81 199 TYR A N 1
ATOM 1528 C CA . TYR A 1 199 ? -4.518 0.241 -9.840 1.00 92.81 199 TYR A CA 1
ATOM 1529 C C . TYR A 1 199 ? -5.536 -0.630 -9.099 1.00 92.81 199 TYR A C 1
ATOM 1531 O O . TYR A 1 199 ? -5.139 -1.423 -8.245 1.00 92.81 199 TYR A O 1
ATOM 1539 N N . VAL A 1 200 ? -6.824 -0.530 -9.449 1.00 93.56 200 VAL A N 1
ATOM 1540 C CA . VAL A 1 200 ? -7.885 -1.372 -8.871 1.00 93.56 200 VAL A CA 1
ATOM 1541 C C . VAL A 1 200 ? -7.630 -2.850 -9.163 1.00 93.56 200 VAL A C 1
ATOM 1543 O O . VAL A 1 200 ? -7.597 -3.648 -8.231 1.00 93.56 200 VAL A O 1
ATOM 1546 N N . ASN A 1 201 ? -7.376 -3.209 -10.423 1.00 94.75 201 ASN A N 1
ATOM 1547 C CA . ASN A 1 201 ? -7.196 -4.603 -10.832 1.00 94.75 201 ASN A CA 1
ATOM 1548 C C . ASN A 1 201 ? -5.986 -5.251 -10.146 1.00 94.75 201 ASN A C 1
ATOM 1550 O O . ASN A 1 201 ? -6.101 -6.341 -9.595 1.00 94.75 201 ASN A O 1
ATOM 1554 N N . VAL A 1 202 ? -4.827 -4.580 -10.129 1.00 96.44 202 VAL A N 1
ATOM 1555 C CA . VAL A 1 202 ? -3.630 -5.153 -9.487 1.00 96.44 202 VAL A CA 1
ATOM 1556 C C . VAL A 1 202 ? -3.769 -5.220 -7.961 1.00 96.44 202 VAL A C 1
ATOM 1558 O O . VAL A 1 202 ? -3.257 -6.141 -7.325 1.00 96.44 202 VAL A O 1
ATOM 1561 N N . THR A 1 203 ? -4.503 -4.275 -7.365 1.00 96.50 203 THR A N 1
ATOM 1562 C CA . THR A 1 203 ? -4.840 -4.304 -5.937 1.00 96.50 203 THR A CA 1
ATOM 1563 C C . THR A 1 203 ? -5.743 -5.492 -5.619 1.00 96.50 203 THR A C 1
ATOM 1565 O O . THR A 1 203 ? -5.466 -6.225 -4.674 1.00 96.50 203 THR A O 1
ATOM 1568 N N . GLU A 1 204 ? -6.779 -5.734 -6.425 1.00 96.25 204 GLU A N 1
ATOM 1569 C CA . GLU A 1 204 ? -7.653 -6.902 -6.283 1.00 96.25 204 GLU A CA 1
ATOM 1570 C C . GLU A 1 204 ? -6.866 -8.214 -6.401 1.00 96.25 204 GLU A C 1
ATOM 1572 O O . GLU A 1 204 ? -6.994 -9.083 -5.536 1.00 96.25 204 GLU A O 1
ATOM 1577 N N . GLU A 1 205 ? -5.987 -8.340 -7.402 1.00 97.06 205 GLU A N 1
ATOM 1578 C CA . GLU A 1 205 ? -5.102 -9.503 -7.551 1.00 97.06 205 GLU A CA 1
ATOM 1579 C C . GLU A 1 205 ? -4.243 -9.735 -6.293 1.00 97.06 205 GLU A C 1
ATOM 1581 O O . GLU A 1 205 ? -4.068 -10.880 -5.866 1.00 97.06 205 GLU A O 1
ATOM 1586 N N . PHE A 1 206 ? -3.748 -8.669 -5.656 1.00 97.75 206 PHE A N 1
ATOM 1587 C CA . PHE A 1 206 ? -2.975 -8.766 -4.414 1.00 97.75 206 PHE A CA 1
ATOM 1588 C C . PHE A 1 206 ? -3.832 -9.173 -3.208 1.00 97.75 206 PHE A C 1
ATOM 1590 O O . PHE A 1 206 ? -3.397 -9.983 -2.386 1.00 97.75 206 PHE A O 1
ATOM 1597 N N . MET A 1 207 ? -5.062 -8.666 -3.102 1.00 95.81 207 MET A N 1
ATOM 1598 C CA . MET A 1 207 ? -6.005 -9.088 -2.058 1.00 95.81 207 MET A CA 1
ATOM 1599 C C . MET A 1 207 ? -6.375 -10.571 -2.209 1.00 95.81 207 MET A C 1
ATOM 1601 O O . MET A 1 207 ? -6.402 -11.315 -1.226 1.00 95.81 207 MET A O 1
ATOM 1605 N N . LEU A 1 208 ? -6.585 -11.035 -3.445 1.00 95.38 208 LEU A N 1
ATOM 1606 C CA . LEU A 1 208 ? -6.810 -12.451 -3.745 1.00 95.38 208 LEU A CA 1
ATOM 1607 C C . LEU A 1 208 ? -5.582 -13.304 -3.411 1.00 95.38 208 LEU A C 1
ATOM 1609 O O . LEU A 1 208 ? -5.730 -14.385 -2.836 1.00 95.38 208 LEU A O 1
ATOM 1613 N N . TYR A 1 209 ? -4.375 -12.812 -3.709 1.00 95.56 209 TYR A N 1
ATOM 1614 C CA . TYR A 1 209 ? -3.134 -13.471 -3.310 1.00 95.56 209 TYR A CA 1
ATOM 1615 C C . TYR A 1 209 ? -3.023 -13.600 -1.785 1.00 95.56 209 TYR A C 1
ATOM 1617 O O . TYR A 1 209 ? -2.728 -14.689 -1.305 1.00 95.56 209 TYR A O 1
ATOM 1625 N N . GLN A 1 210 ? -3.297 -12.547 -1.010 1.00 92.81 210 GLN A N 1
ATOM 1626 C CA . GLN A 1 210 ? -3.242 -12.625 0.458 1.00 92.81 210 GLN A CA 1
ATOM 1627 C C . GLN A 1 210 ? -4.217 -13.663 1.025 1.00 92.81 210 GLN A C 1
ATOM 1629 O O . GLN A 1 210 ? -3.912 -14.311 2.020 1.00 92.81 210 GLN A O 1
ATOM 1634 N N . LYS A 1 211 ? -5.373 -13.852 0.381 1.00 91.75 211 LYS A N 1
ATOM 1635 C CA . LYS A 1 211 ? -6.373 -14.836 0.810 1.00 91.75 211 LYS A CA 1
ATOM 1636 C C . LYS A 1 211 ? -6.036 -16.272 0.399 1.00 91.75 211 LYS A C 1
ATOM 1638 O O . LYS A 1 211 ? -6.304 -17.199 1.155 1.00 91.75 211 LYS A O 1
ATOM 1643 N N . ALA A 1 212 ? -5.535 -16.472 -0.819 1.00 92.25 212 ALA A N 1
ATOM 1644 C CA . ALA A 1 212 ? -5.410 -17.800 -1.431 1.00 92.25 212 ALA A CA 1
ATOM 1645 C C . ALA A 1 212 ? -3.961 -18.270 -1.629 1.00 92.25 212 ALA A C 1
ATOM 1647 O O . ALA A 1 212 ? -3.745 -19.383 -2.105 1.00 92.25 212 ALA A O 1
ATOM 1648 N N . HIS A 1 213 ? -2.979 -17.411 -1.345 1.00 91.88 213 HIS A N 1
ATOM 1649 C CA . HIS A 1 213 ? -1.554 -17.597 -1.643 1.00 91.88 213 HIS A CA 1
ATOM 1650 C C . HIS A 1 213 ? -1.278 -18.002 -3.096 1.00 91.88 213 HIS A C 1
ATOM 1652 O O . HIS A 1 213 ? -0.292 -18.667 -3.409 1.00 91.88 213 HIS A O 1
ATOM 1658 N N . ARG A 1 214 ? -2.161 -17.584 -4.010 1.00 92.88 214 ARG A N 1
ATOM 1659 C CA . ARG A 1 214 ? -2.089 -17.916 -5.429 1.00 92.88 214 ARG A CA 1
ATOM 1660 C C . ARG A 1 214 ? -1.891 -16.657 -6.251 1.00 92.88 214 ARG A C 1
ATOM 1662 O O . ARG A 1 214 ? -2.730 -15.762 -6.249 1.00 92.88 214 ARG A O 1
ATOM 1669 N N . ARG A 1 215 ? -0.790 -16.629 -6.997 1.00 93.81 215 ARG A N 1
ATOM 1670 C CA . ARG A 1 215 ? -0.507 -15.578 -7.975 1.00 93.81 215 ARG A CA 1
ATOM 1671 C C . ARG A 1 215 ? -1.425 -15.758 -9.185 1.00 93.81 215 ARG A C 1
ATOM 1673 O O . ARG A 1 215 ? -1.562 -16.870 -9.700 1.00 93.81 215 ARG A O 1
ATOM 1680 N N . THR A 1 216 ? -2.071 -14.683 -9.623 1.00 94.19 216 THR A N 1
ATOM 1681 C CA . THR A 1 216 ? -2.949 -14.664 -10.804 1.00 94.19 216 THR A CA 1
ATOM 1682 C C . THR A 1 216 ? -2.712 -13.385 -11.600 1.00 94.19 216 THR A C 1
ATOM 1684 O O . THR A 1 216 ? -2.077 -12.469 -11.087 1.00 94.19 216 THR A O 1
ATOM 1687 N N . GLY A 1 217 ? -3.172 -13.353 -12.853 1.00 94.69 217 GLY A N 1
ATOM 1688 C CA . GLY A 1 217 ? -3.114 -12.153 -13.688 1.00 94.69 217 GLY A CA 1
ATOM 1689 C C . GLY A 1 217 ? -1.704 -11.576 -13.826 1.00 94.69 217 GLY A C 1
ATOM 1690 O O . GLY A 1 217 ? -0.771 -12.300 -14.184 1.00 94.69 217 GLY A O 1
ATOM 1691 N N . LEU A 1 218 ? -1.559 -10.282 -13.541 1.00 95.38 218 LEU A N 1
ATOM 1692 C CA . LEU A 1 218 ? -0.283 -9.571 -13.602 1.00 95.38 218 LEU A CA 1
ATOM 1693 C C . LEU A 1 218 ? 0.701 -10.076 -12.537 1.00 95.38 218 LEU A C 1
ATOM 1695 O O . LEU A 1 218 ? 1.889 -10.217 -12.826 1.00 95.38 218 LEU A O 1
ATOM 1699 N N . LEU A 1 219 ? 0.220 -10.406 -11.332 1.00 96.81 219 LEU A N 1
ATOM 1700 C CA . LEU A 1 219 ? 1.071 -10.887 -10.230 1.00 96.81 219 LEU A CA 1
ATOM 1701 C C . LEU A 1 219 ? 1.662 -12.287 -10.457 1.00 96.81 219 LEU A C 1
ATOM 1703 O O . LEU A 1 219 ? 2.568 -12.688 -9.722 1.00 96.81 219 LEU A O 1
ATOM 1707 N N . ALA A 1 220 ? 1.151 -13.036 -11.439 1.00 95.69 220 ALA A N 1
ATOM 1708 C CA . ALA A 1 220 ? 1.680 -14.342 -11.841 1.00 95.69 220 ALA A CA 1
ATOM 1709 C C . ALA A 1 220 ? 2.860 -14.262 -12.819 1.00 95.69 220 ALA A C 1
ATOM 1711 O O . ALA A 1 220 ? 3.451 -15.297 -13.121 1.00 95.69 220 ALA A O 1
ATOM 1712 N N . LEU A 1 221 ? 3.171 -13.075 -13.339 1.00 95.12 221 LEU A N 1
ATOM 1713 C CA . LEU A 1 221 ? 4.292 -12.879 -14.251 1.00 95.12 221 LEU A CA 1
ATOM 1714 C C . LEU A 1 221 ? 5.600 -12.701 -13.471 1.00 95.12 221 LEU A C 1
ATOM 1716 O O . LEU A 1 221 ? 5.615 -12.123 -12.382 1.00 95.12 221 LEU A O 1
ATOM 1720 N N . ASP A 1 222 ? 6.699 -13.155 -14.066 1.00 94.69 222 ASP A N 1
ATOM 1721 C CA . ASP A 1 222 ? 8.045 -12.919 -13.553 1.00 94.69 222 ASP A CA 1
ATOM 1722 C C . ASP A 1 222 ? 8.555 -11.515 -13.951 1.00 94.69 222 ASP A C 1
ATOM 1724 O O . ASP A 1 222 ? 7.855 -10.699 -14.562 1.00 94.69 222 ASP A O 1
ATOM 1728 N N . VAL A 1 223 ? 9.808 -11.211 -13.603 1.00 95.06 223 VAL A N 1
ATOM 1729 C CA . VAL A 1 223 ? 10.460 -9.937 -13.931 1.00 95.06 223 VAL A CA 1
ATOM 1730 C C . VAL A 1 223 ? 10.482 -9.728 -15.445 1.00 95.06 223 VAL A C 1
ATOM 1732 O O . VAL A 1 223 ? 11.023 -10.535 -16.198 1.00 95.06 223 VAL A O 1
ATOM 1735 N N . THR A 1 224 ? 9.938 -8.599 -15.897 1.00 93.00 224 THR A N 1
ATOM 1736 C CA . THR A 1 224 ? 9.883 -8.257 -17.328 1.00 93.00 224 THR A CA 1
ATOM 1737 C C . THR A 1 224 ? 10.850 -7.157 -17.720 1.00 93.00 224 THR A C 1
ATOM 1739 O O . THR A 1 224 ? 11.330 -7.164 -18.847 1.00 93.00 224 THR A O 1
ATOM 1742 N N . HIS A 1 225 ? 11.142 -6.239 -16.801 1.00 93.69 225 HIS A N 1
ATOM 1743 C CA . HIS A 1 225 ? 12.032 -5.102 -17.010 1.00 93.69 225 HIS A CA 1
ATOM 1744 C C . HIS A 1 225 ? 12.800 -4.896 -15.705 1.00 93.69 225 HIS A C 1
ATOM 1746 O O . HIS A 1 225 ? 12.275 -4.233 -14.813 1.00 93.69 225 HIS A O 1
ATOM 1752 N N . PRO A 1 226 ? 13.987 -5.500 -15.522 1.00 91.38 226 PRO A N 1
ATOM 1753 C CA . PRO A 1 226 ? 14.720 -5.397 -14.263 1.00 91.38 226 PRO A CA 1
ATOM 1754 C C . PRO A 1 226 ? 14.927 -3.940 -13.849 1.00 91.38 226 PRO A C 1
ATOM 1756 O O . PRO A 1 226 ? 14.764 -3.605 -12.676 1.00 91.38 226 PRO A O 1
ATOM 1759 N N . ASP A 1 227 ? 15.207 -3.069 -14.812 1.00 90.19 227 ASP A N 1
ATOM 1760 C CA . ASP A 1 227 ? 15.395 -1.638 -14.619 1.00 90.19 227 ASP A CA 1
ATOM 1761 C C . ASP A 1 227 ? 14.340 -0.832 -15.394 1.00 90.19 227 ASP A C 1
ATOM 1763 O O . ASP A 1 227 ? 13.650 -1.348 -16.278 1.00 90.19 227 ASP A O 1
ATOM 1767 N N . TYR A 1 228 ? 14.140 0.426 -14.994 1.00 88.25 228 TYR A N 1
ATOM 1768 C CA . TYR A 1 228 ? 13.108 1.284 -15.578 1.00 88.25 228 TYR A CA 1
ATOM 1769 C C . TYR A 1 228 ? 13.437 1.643 -17.032 1.00 88.25 228 TYR A C 1
ATOM 1771 O O . TYR A 1 228 ? 14.523 2.149 -17.310 1.00 88.25 228 TYR A O 1
ATOM 1779 N N . ASP A 1 229 ? 12.464 1.442 -17.926 1.00 82.50 229 ASP A N 1
ATOM 1780 C CA . ASP A 1 229 ? 12.539 1.806 -19.353 1.00 82.50 229 ASP A CA 1
ATOM 1781 C C . ASP A 1 229 ? 13.711 1.167 -20.126 1.00 82.50 229 ASP A C 1
ATOM 1783 O O . ASP A 1 229 ? 14.123 1.647 -21.184 1.00 82.50 229 ASP A O 1
ATOM 1787 N N . GLU A 1 230 ? 14.249 0.055 -19.619 1.00 78.94 230 GLU A N 1
ATOM 1788 C CA . GLU A 1 230 ? 15.230 -0.728 -20.361 1.00 78.94 230 GLU A CA 1
ATOM 1789 C C . GLU A 1 230 ? 14.571 -1.586 -21.445 1.00 78.94 230 GLU A C 1
ATOM 1791 O O . GLU A 1 230 ? 13.506 -2.171 -21.269 1.00 78.94 230 GLU A O 1
ATOM 1796 N N . THR A 1 231 ? 15.259 -1.705 -22.582 1.00 68.44 231 THR A N 1
ATOM 1797 C CA . THR A 1 231 ? 14.860 -2.589 -23.693 1.00 68.44 231 THR A CA 1
ATOM 1798 C C . THR A 1 231 ? 15.256 -4.051 -23.462 1.00 68.44 231 THR A C 1
ATOM 1800 O O . THR A 1 231 ? 14.907 -4.924 -24.263 1.00 68.44 231 THR A O 1
ATOM 1803 N N . SER A 1 232 ? 15.993 -4.324 -22.380 1.00 59.91 232 SER A N 1
ATOM 1804 C CA . SER A 1 232 ? 16.364 -5.663 -2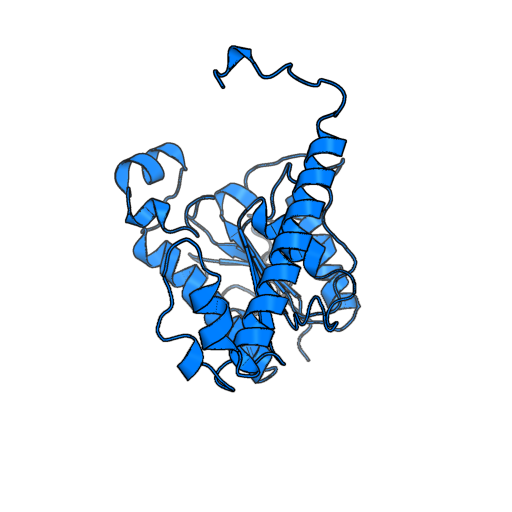1.947 1.00 59.91 232 SER A CA 1
ATOM 1805 C C . SER A 1 232 ? 15.107 -6.387 -21.442 1.00 59.91 232 SER A C 1
ATOM 1807 O O . SER A 1 232 ? 14.418 -5.933 -20.531 1.00 59.91 232 SER A O 1
ATOM 1809 N N . ASN A 1 233 ? 14.763 -7.522 -22.062 1.00 65.38 233 ASN A N 1
ATOM 1810 C CA . ASN A 1 233 ? 13.729 -8.383 -21.490 1.00 65.38 233 ASN A CA 1
ATOM 1811 C C . ASN A 1 233 ? 14.301 -8.967 -20.192 1.00 65.38 233 ASN A C 1
ATOM 1813 O O . ASN A 1 233 ? 15.416 -9.490 -20.203 1.00 65.38 233 ASN A O 1
ATOM 1817 N N . GLY A 1 234 ? 13.546 -8.883 -19.099 1.00 74.31 234 GLY A N 1
ATOM 1818 C CA . GLY A 1 234 ? 13.843 -9.592 -17.859 1.00 74.31 234 GLY A CA 1
ATOM 1819 C C . GLY A 1 234 ? 13.778 -11.113 -18.031 1.00 74.31 234 GLY A C 1
ATOM 1820 O O . GLY A 1 234 ? 13.985 -11.659 -19.115 1.00 74.31 234 GLY A O 1
ATOM 1821 N N . THR A 1 235 ? 13.448 -11.832 -16.964 1.00 81.12 235 THR A N 1
ATOM 1822 C CA . THR A 1 235 ? 13.266 -13.291 -17.028 1.00 81.12 235 THR A CA 1
ATOM 1823 C C . THR A 1 235 ? 12.069 -13.702 -17.889 1.00 81.12 235 THR A C 1
ATOM 1825 O O . THR A 1 235 ? 12.005 -14.839 -18.354 1.00 81.12 235 THR A O 1
ATOM 1828 N N . GLN A 1 236 ? 11.145 -12.777 -18.156 1.00 86.12 236 GLN A N 1
ATOM 1829 C CA . GLN A 1 236 ? 9.981 -12.998 -19.000 1.00 86.12 236 GLN A CA 1
ATOM 1830 C C . GLN A 1 236 ? 9.723 -11.814 -19.941 1.00 86.12 236 GLN A C 1
ATOM 1832 O O . GLN A 1 236 ? 9.889 -10.650 -19.591 1.00 86.12 236 GLN A O 1
ATOM 1837 N N . LYS A 1 237 ? 9.218 -12.092 -21.149 1.00 88.12 237 LYS A N 1
ATOM 1838 C CA . LYS A 1 237 ? 8.654 -11.048 -22.015 1.00 88.12 237 LYS A CA 1
ATOM 1839 C C . LYS A 1 237 ? 7.235 -10.695 -21.564 1.00 88.12 237 LYS A C 1
ATOM 1841 O O . LYS A 1 237 ? 6.377 -11.575 -21.497 1.00 88.12 237 LYS A O 1
ATOM 1846 N N . MET A 1 238 ? 6.964 -9.408 -21.347 1.00 91.38 238 MET A N 1
ATOM 1847 C CA . MET A 1 238 ? 5.626 -8.932 -20.977 1.00 91.38 238 MET A CA 1
ATOM 1848 C C . MET A 1 238 ? 4.574 -9.365 -22.022 1.00 91.38 238 MET A C 1
ATOM 1850 O O . MET A 1 238 ? 4.799 -9.145 -23.216 1.00 91.38 238 MET A O 1
ATOM 1854 N N . PRO A 1 239 ? 3.430 -9.966 -21.639 1.00 91.88 239 PRO A N 1
ATOM 1855 C CA . PRO A 1 239 ? 2.348 -10.284 -22.572 1.00 91.88 239 PRO A CA 1
ATOM 1856 C C . PRO A 1 239 ? 1.758 -9.035 -23.240 1.00 91.88 239 PRO A C 1
ATOM 1858 O O . PRO A 1 239 ? 1.650 -7.980 -22.618 1.00 91.88 239 PRO A O 1
ATOM 1861 N N . LYS A 1 240 ? 1.316 -9.154 -24.502 1.00 89.06 240 LYS A N 1
ATOM 1862 C CA . LYS A 1 240 ? 0.816 -8.014 -25.303 1.00 89.06 240 LYS A CA 1
ATOM 1863 C C . LYS A 1 240 ? -0.296 -7.211 -24.619 1.00 89.06 240 LYS A C 1
ATOM 1865 O O . LYS A 1 240 ? -0.332 -5.999 -24.772 1.00 89.06 240 LYS A O 1
ATOM 1870 N N . CYS A 1 241 ? -1.173 -7.869 -23.861 1.00 88.69 241 CYS A N 1
ATOM 1871 C CA . CYS A 1 241 ? -2.260 -7.209 -23.134 1.00 88.69 241 CYS A CA 1
ATOM 1872 C C . CYS A 1 241 ? -1.779 -6.278 -22.009 1.00 88.69 241 CYS A C 1
ATOM 1874 O O . CYS A 1 241 ? -2.506 -5.363 -21.642 1.00 88.69 241 CYS A O 1
ATOM 1876 N N . TYR A 1 242 ? -0.564 -6.481 -21.488 1.00 90.69 242 TYR A N 1
ATOM 1877 C CA . TYR A 1 242 ? 0.014 -5.693 -20.395 1.00 90.69 242 TYR A CA 1
ATOM 1878 C C . TYR A 1 242 ? 1.156 -4.773 -20.844 1.00 90.69 242 TYR A C 1
ATOM 1880 O O . TYR A 1 242 ? 1.469 -3.819 -20.141 1.00 90.69 242 TYR A O 1
ATOM 1888 N N . GLN A 1 243 ? 1.755 -5.017 -22.017 1.00 88.44 243 GLN A N 1
ATOM 1889 C CA . GLN A 1 243 ? 2.920 -4.274 -22.531 1.00 88.44 243 GLN A CA 1
ATOM 1890 C C . GLN A 1 243 ? 2.738 -2.753 -22.556 1.00 88.44 243 GLN A C 1
ATOM 1892 O O . GLN A 1 243 ? 3.702 -2.028 -22.346 1.00 88.44 243 GLN A O 1
ATOM 1897 N N . HIS A 1 244 ? 1.525 -2.263 -22.818 1.00 86.75 244 HIS A N 1
ATOM 1898 C CA . HIS A 1 244 ? 1.262 -0.823 -22.861 1.00 86.75 244 HIS A CA 1
ATOM 1899 C C . HIS A 1 244 ? 1.155 -0.180 -21.468 1.00 86.75 244 HIS A C 1
ATOM 1901 O O . HIS A 1 244 ? 1.240 1.037 -21.338 1.00 86.75 244 HIS A O 1
ATOM 1907 N N . PHE A 1 245 ? 0.965 -0.996 -20.434 1.00 90.50 245 PHE A N 1
ATOM 1908 C CA . PHE A 1 245 ? 0.497 -0.560 -19.124 1.00 90.50 245 PHE A CA 1
ATOM 1909 C C . PHE A 1 245 ? 1.487 -0.837 -17.997 1.00 90.50 245 PHE A C 1
ATOM 1911 O O . PHE A 1 245 ? 1.432 -0.154 -16.979 1.00 90.50 245 PHE A O 1
ATOM 1918 N N . TRP A 1 246 ? 2.389 -1.809 -18.157 1.00 94.69 246 TRP A N 1
ATOM 1919 C CA . TRP A 1 246 ? 3.168 -2.326 -17.037 1.00 94.69 246 TRP A CA 1
ATOM 1920 C C . TRP A 1 246 ? 4.619 -2.647 -17.379 1.00 94.69 246 TRP A C 1
ATOM 1922 O O . TRP A 1 246 ? 4.930 -3.232 -18.418 1.00 94.69 246 TRP A O 1
ATOM 1932 N N . GLN A 1 247 ? 5.487 -2.359 -16.413 1.00 94.88 247 GLN A N 1
ATOM 1933 C CA . GLN A 1 247 ? 6.828 -2.922 -16.279 1.00 94.88 247 GLN A CA 1
ATOM 1934 C C . GLN A 1 247 ? 6.941 -3.592 -14.906 1.00 94.88 247 GLN A C 1
ATOM 1936 O O . GLN A 1 247 ? 6.576 -2.985 -13.903 1.00 94.88 247 GLN A O 1
ATOM 1941 N N . ILE A 1 248 ? 7.440 -4.830 -14.848 1.00 96.19 248 ILE A N 1
ATOM 1942 C CA . ILE A 1 248 ? 7.671 -5.567 -13.592 1.00 96.19 248 ILE A CA 1
ATOM 1943 C C . ILE A 1 248 ? 9.174 -5.635 -13.346 1.00 96.19 248 ILE A C 1
ATOM 1945 O O . ILE A 1 248 ? 9.895 -6.250 -14.135 1.00 96.19 248 ILE A O 1
ATOM 1949 N N . HIS A 1 249 ? 9.613 -5.024 -12.250 1.00 96.38 249 HIS A N 1
ATOM 1950 C CA . HIS A 1 249 ? 11.019 -4.866 -11.868 1.00 96.38 249 HIS A CA 1
ATOM 1951 C C . HIS A 1 249 ? 11.464 -5.890 -10.829 1.00 96.38 249 HIS A C 1
ATOM 1953 O O . HIS A 1 249 ? 12.618 -6.315 -10.820 1.00 96.38 249 HIS A O 1
ATOM 1959 N N . VAL A 1 250 ? 10.540 -6.292 -9.956 1.00 97.25 250 VAL A N 1
ATOM 1960 C CA . VAL A 1 250 ? 10.735 -7.349 -8.965 1.00 97.25 250 VAL A CA 1
ATOM 1961 C C . VAL A 1 250 ? 9.463 -8.184 -8.909 1.00 97.25 250 VAL A C 1
ATOM 1963 O O . VAL A 1 250 ? 8.365 -7.631 -8.845 1.00 97.25 250 VAL A O 1
ATOM 1966 N N . ALA A 1 251 ? 9.625 -9.500 -8.915 1.00 97.06 251 ALA A N 1
ATOM 1967 C CA . ALA A 1 251 ? 8.576 -10.475 -8.660 1.00 97.06 251 ALA A CA 1
ATOM 1968 C C . ALA A 1 251 ? 9.134 -11.549 -7.707 1.00 97.06 251 ALA A C 1
ATOM 1970 O O . ALA A 1 251 ? 10.355 -11.738 -7.679 1.00 97.06 251 ALA A O 1
ATOM 1971 N N . PRO A 1 252 ? 8.285 -12.232 -6.921 1.00 95.25 252 PRO A N 1
ATOM 1972 C CA . PRO A 1 252 ? 8.705 -13.396 -6.149 1.00 95.25 252 PRO A CA 1
ATOM 1973 C C . PRO A 1 252 ? 9.173 -14.512 -7.082 1.00 95.25 252 PRO A C 1
ATOM 1975 O O . PRO A 1 252 ? 8.606 -14.669 -8.167 1.00 95.25 252 PRO A O 1
ATOM 1978 N N . ASP A 1 253 ? 10.139 -15.313 -6.634 1.00 85.12 253 ASP A N 1
ATOM 1979 C CA . ASP A 1 253 ? 10.577 -16.489 -7.384 1.00 85.12 253 ASP A CA 1
ATOM 1980 C C . ASP A 1 253 ? 9.389 -17.407 -7.679 1.00 85.12 253 ASP A C 1
ATOM 1982 O O . ASP A 1 253 ? 8.467 -17.575 -6.870 1.00 85.12 253 ASP A O 1
ATOM 1986 N N . SER A 1 254 ? 9.394 -17.989 -8.873 1.00 66.56 254 SER A N 1
ATOM 1987 C CA . SER A 1 254 ? 8.389 -18.969 -9.240 1.00 66.56 254 SER A CA 1
ATOM 1988 C C . SER A 1 254 ? 8.615 -20.263 -8.464 1.00 66.56 254 SER A C 1
ATOM 1990 O O . SER A 1 254 ? 9.619 -20.938 -8.668 1.00 66.56 254 SER A O 1
ATOM 1992 N N . ALA A 1 255 ? 7.694 -20.548 -7.537 1.00 46.47 255 ALA A N 1
ATOM 1993 C CA . ALA A 1 255 ? 7.616 -21.815 -6.812 1.00 46.47 255 ALA A CA 1
ATOM 1994 C C . ALA A 1 255 ? 7.358 -22.995 -7.757 1.00 46.47 255 ALA A C 1
ATOM 1996 O O . ALA A 1 255 ? 6.567 -22.815 -8.717 1.00 46.47 255 ALA A O 1
#

Organism: Aureobasidium melanogenum (NCBI:txid46634)

pLDDT: mean 87.51, std 12.6, range [45.28, 98.5]

Radius of gyration: 19.88 Å; chains: 1; bounding box: 47×58×48 Å

InterPro domains:
  IPR029058 Alpha/Beta hydrolase fold [G3DSA:3.40.50.1820] (3-217)
  IPR029058 Alpha/Beta hydrolase fold [SSF53474] (59-130)

Sequence (255 aa):
FGLNDLDVDQSFGIPELKEAQLTFRQAEIEETVRVLRTINDGDGATIFEMNPRKEGEHLASWTGQLDMTNVTISGHSYGATGAFRALKGAPCPERPFHGAIILDPGKSSGPLNHDVDVPVLVVHSNSWSRKHSIFFGQPHFNVVKDLVQKVNQRGKAGWFMTSLGTSHPSVTDAPLIEPTLLSWTTGSTINVIDGVRMYVNVTEEFMLYQKAHRRTGLLALDVTHPDYDETSNGTQKMPKCYQHFWQIHVAPDSA